Protein AF-0000000077393497 (afdb_homodimer)

Solvent-accessible surface area (backbone atoms only — not comparable to full-atom values): 15757 Å² total; per-residue (Å²): 133,87,79,81,81,79,77,80,76,75,75,69,76,73,70,68,70,46,60,65,42,79,68,64,32,85,36,16,42,76,73,46,45,32,49,48,73,40,50,89,52,85,46,29,41,43,46,52,70,37,68,34,35,43,37,36,33,30,32,27,64,42,67,33,76,41,41,37,46,48,40,28,41,31,45,96,83,43,64,40,74,48,86,60,97,72,36,50,42,41,56,90,11,76,35,67,62,58,45,50,55,77,39,76,46,50,40,38,47,77,45,76,33,55,67,78,56,61,74,41,69,32,34,40,35,43,32,36,20,36,77,86,68,46,25,36,33,26,38,34,31,48,29,30,37,80,134,86,80,81,82,80,77,81,77,75,76,69,78,75,70,68,70,45,61,65,43,78,69,66,32,84,35,16,40,75,73,46,47,30,50,48,73,40,49,88,51,84,48,30,42,42,48,51,71,36,66,33,36,42,36,36,33,30,32,28,62,43,67,33,77,41,40,38,48,49,41,28,41,30,44,95,82,43,63,39,75,47,86,60,97,70,36,51,42,42,56,90,12,76,35,66,64,59,45,50,56,76,38,75,47,51,41,38,47,77,45,76,33,54,69,77,58,61,74,40,70,30,34,40,34,43,32,35,18,35,79,86,68,46,25,36,32,25,38,35,30,49,29,30,37,80

Organism: Artemia franciscana (NCBI:txid6661)

pLDDT: mean 90.83, std 14.4, range [41.09, 98.81]

Nearest PDB structures (foldseek):
  1nep-assembly1_A  TM=9.457E-01  e=1.751E-15  Bos taurus
  6w5v-assembly1_D  TM=9.676E-01  e=1.751E-15  Homo sapiens
  3wea-assembly1_A  TM=9.558E-01  e=4.774E-13  Camponotus japonicus
  8vk1-assembly2_A  TM=8.706E-01  e=1.302E-10  Dermatophagoides pteronyssinus
  1ktj-assembly1_B  TM=8.662E-01  e=4.502E-10  Dermatophagoides pteronyssinus

Sequence (292 aa):
MTTYLFSFLTIGFALGQTLYKDCGSINGKVRSVNVEGCSSGPICILKSGTNVTLNVEFEALTDTNKLTSVVHGIIGGIPLPFLLPNDNGCISSGIKCPVVNEETYHYESDLEILQIYPKIRVIVKWELKDETGKDMFCILIPAAIQMTTYLFSFLTIGFALGQTLYKDCGSINGKVRSVNVEGCSSGPICILKSGTNVTLNVEFEALTDTNKLTSVVHGIIGGIPLPFLLPNDNGCISSGIKCPVVNEETYHYESDLEILQIYPKIRVIVKWELKDETGKDMFCILIPAAIQ

Secondary structure (DSSP, 8-state):
----------------PPP-EE---SSEEEEEEEEETS-SSSSEEE-TTEEEEEEEEEEESS-BS--EEEEEEEETTEEEEE--S--BTTSSSS--SSB-TT-EEEEEEEEEE-TTS---EEEEEEEEE-TTS-EEEEEEEEEEE-/----------------PPP-EE---SSEEEEEEEEETS-SSSSEEE-TTEEEEEEEEEEESS-BS--EEEEEEEETTEEEEE--S--BTTSSSS--SSB-TT-EEEEEEEEEE-TTS---EEEEEEEEE-TTS-EEEEEEEEEEE-

Foldseek 3Di:
DPPPPPPPPPPPPPQQFADKDWPDFPFKAWDTKHKAPFDNDNATEAEAQDKIKIKTKMAGQAWFFWKFKWKWWQAPNDTDTDDDPDRTQQPPFQHHDGDHHGDMGMGMDMDHRHNPDDWGWIWMWMFMAGPVRTGNTIITGTYTYD/DPPPPPDPPPPPPPQQFADKDWPDFPFKAWDTKHKAPFDNDNATEAEAQDKIKIKTKMAGQAWFFWKFKWKWWQAPNDTDTDDDPDGTQCPPFQHHDGDHHGDMGMGMDMDHRHNPDDWGWIWMWMFMAGPVRTGNTIITGTYTYD

Radius of gyration: 25.8 Å; Cα contacts (8 Å, |Δi|>4): 731; chains: 2; bounding box: 71×88×70 Å

Structure (mmCIF, N/CA/C/O backbone):
data_AF-0000000077393497-model_v1
#
loop_
_entity.id
_entity.type
_entity.pdbx_description
1 polymer 'MD-2-related lipid-recognition domain-containing protein'
#
loop_
_atom_site.group_PDB
_atom_site.id
_atom_site.type_symbol
_atom_site.label_atom_id
_atom_site.label_alt_id
_atom_site.label_comp_id
_atom_site.label_asym_id
_atom_site.label_entity_id
_atom_site.label_seq_id
_atom_site.pdbx_PDB_ins_code
_atom_site.Cartn_x
_atom_site.Cartn_y
_atom_site.Cartn_z
_atom_site.occupancy
_atom_site.B_iso_or_equiv
_atom_site.auth_seq_id
_atom_site.auth_comp_id
_atom_site.auth_asym_id
_atom_site.auth_atom_id
_atom_site.pdbx_PDB_model_num
ATOM 1 N N . MET A 1 1 ? -40.562 52.344 15.312 1 47.31 1 MET A N 1
ATOM 2 C CA . MET A 1 1 ? -39.594 51.656 14.461 1 47.31 1 MET A CA 1
ATOM 3 C C . MET A 1 1 ? -38.781 50.625 15.258 1 47.31 1 MET A C 1
ATOM 5 O O . MET A 1 1 ? -37.938 51.031 16.062 1 47.31 1 MET A O 1
ATOM 9 N N . THR A 1 2 ? -39.469 49.5 15.664 1 59.81 2 THR A N 1
ATOM 10 C CA . THR A 1 2 ? -38.875 48.406 16.422 1 59.81 2 THR A CA 1
ATOM 11 C C . THR A 1 2 ? -37.75 47.75 15.625 1 59.81 2 THR A C 1
ATOM 13 O O . THR A 1 2 ? -37.969 47.25 14.516 1 59.81 2 THR A O 1
ATOM 16 N N . THR A 1 3 ? -36.438 48.156 15.742 1 57 3 THR A N 1
ATOM 17 C CA . THR A 1 3 ? -35.25 47.562 15.156 1 57 3 THR A CA 1
ATOM 18 C C . THR A 1 3 ? -35.062 46.125 15.625 1 57 3 THR A C 1
ATOM 20 O O . THR A 1 3 ? -34.938 45.875 16.812 1 57 3 THR A O 1
ATOM 23 N N . TYR A 1 4 ? -35.594 45.094 14.852 1 61.06 4 TYR A N 1
ATOM 24 C CA . TYR A 1 4 ? -35.25 43.688 15.094 1 61.06 4 TYR A CA 1
ATOM 25 C C . TYR A 1 4 ? -33.781 43.438 14.859 1 61.06 4 TYR A C 1
ATOM 27 O O . TYR A 1 4 ? -33.25 43.625 13.75 1 61.06 4 TYR A O 1
ATOM 35 N N . LEU A 1 5 ? -32.906 43.469 15.914 1 55.84 5 LEU A N 1
ATOM 36 C CA . LEU A 1 5 ? -31.531 43 15.859 1 55.84 5 LEU A CA 1
ATOM 37 C C . LEU A 1 5 ? -31.469 41.5 15.602 1 55.84 5 LEU A C 1
ATOM 39 O O . LEU A 1 5 ? -31.938 40.719 16.422 1 55.84 5 LEU A O 1
ATOM 43 N N . PHE A 1 6 ? -31.391 41 14.297 1 55.12 6 PHE A N 1
ATOM 44 C CA . PHE A 1 6 ? -31.125 39.625 13.93 1 55.12 6 PHE A CA 1
ATOM 45 C C . PHE A 1 6 ? -29.75 39.188 14.406 1 55.12 6 PHE A C 1
ATOM 47 O O . PHE A 1 6 ? -28.734 39.688 13.938 1 55.12 6 PHE A O 1
ATOM 54 N N . SER A 1 7 ? -29.625 38.562 15.562 1 53.88 7 SER A N 1
ATOM 55 C CA . SER A 1 7 ? -28.375 37.906 15.984 1 53.88 7 SER A CA 1
ATOM 56 C C . SER A 1 7 ? -28.047 36.719 15.094 1 53.88 7 SER A C 1
ATOM 58 O O . SER A 1 7 ? -28.844 35.781 14.992 1 53.88 7 SER A O 1
ATOM 60 N N . PHE A 1 8 ? -27.234 36.906 14.039 1 51.31 8 PHE A N 1
ATOM 61 C CA . PHE A 1 8 ? -26.672 35.781 13.289 1 51.31 8 PHE A CA 1
ATOM 62 C C . PHE A 1 8 ? -25.906 34.844 14.219 1 51.31 8 PHE A C 1
ATOM 64 O O . PHE A 1 8 ? -24.812 35.156 14.688 1 51.31 8 PHE A O 1
ATOM 71 N N . LEU A 1 9 ? -26.547 33.906 14.969 1 48.56 9 LEU A N 1
ATOM 72 C CA . LEU A 1 9 ? -25.891 32.812 15.695 1 48.56 9 LEU A CA 1
ATOM 73 C C . LEU A 1 9 ? -25.016 31.984 14.758 1 48.56 9 LEU A C 1
ATOM 75 O O . LEU A 1 9 ? -25.547 31.281 13.898 1 48.56 9 LEU A O 1
ATOM 79 N N . THR A 1 10 ? -23.797 32.344 14.484 1 48.53 10 THR A N 1
ATOM 80 C CA . THR A 1 10 ? -22.859 31.453 13.82 1 48.53 10 THR A CA 1
ATOM 81 C C . THR A 1 10 ? -22.688 30.156 14.617 1 48.53 10 THR A C 1
ATOM 83 O O . THR A 1 10 ? -22.234 30.188 15.758 1 48.53 10 THR A O 1
ATOM 86 N N . ILE A 1 11 ? -23.641 29.203 14.562 1 45.28 11 ILE A N 1
ATOM 87 C CA . ILE A 1 11 ? -23.391 27.859 15.062 1 45.28 11 ILE A CA 1
ATOM 88 C C . ILE A 1 11 ? -22.016 27.391 14.617 1 45.28 11 ILE A C 1
ATOM 90 O O . ILE A 1 11 ? -21.781 27.141 13.43 1 45.28 11 ILE A O 1
ATOM 94 N N . GLY A 1 12 ? -21.047 27.781 15.258 1 41.59 12 GLY A N 1
ATOM 95 C CA . GLY A 1 12 ? -19.75 27.141 15.008 1 41.59 12 GLY A CA 1
ATOM 96 C C . GLY A 1 12 ? -19.797 25.641 15.156 1 41.59 12 GLY A C 1
ATOM 97 O O . GLY A 1 12 ? -20.062 25.125 16.234 1 41.59 12 GLY A O 1
ATOM 98 N N . PHE A 1 13 ? -20.25 24.828 14.227 1 43.81 13 PHE A N 1
ATOM 99 C CA . PHE A 1 13 ? -19.969 23.406 14.273 1 43.81 13 PHE A CA 1
ATOM 100 C C . PHE A 1 13 ? -18.578 23.156 14.852 1 43.81 13 PHE A C 1
ATOM 102 O O . PHE A 1 13 ? -17.562 23.562 14.273 1 43.81 13 PHE A O 1
ATOM 109 N N . ALA A 1 14 ? -18.469 23.094 16.156 1 46.59 14 ALA A N 1
ATOM 110 C CA . ALA A 1 14 ? -17.25 22.578 16.797 1 46.59 14 ALA A CA 1
ATOM 111 C C . ALA A 1 14 ? -16.766 21.312 16.125 1 46.59 14 ALA A C 1
ATOM 113 O O . ALA A 1 14 ? -17.328 20.234 16.344 1 46.59 14 ALA A O 1
ATOM 114 N N . LEU A 1 15 ? -16.469 21.266 14.906 1 54.5 15 LEU A N 1
ATOM 115 C CA . LEU A 1 15 ? -15.836 20.062 14.375 1 54.5 15 LEU A CA 1
ATOM 116 C C . LEU A 1 15 ? -14.766 19.531 15.328 1 54.5 15 LEU A C 1
ATOM 118 O O . LEU A 1 15 ? -13.93 20.297 15.812 1 54.5 15 LEU A O 1
ATOM 122 N N . GLY A 1 16 ? -15.18 18.562 16.125 1 60.84 16 GLY A N 1
ATOM 123 C CA . GLY A 1 16 ? -14.297 17.984 17.125 1 60.84 16 GLY A CA 1
ATOM 124 C C . GLY A 1 16 ? -12.875 17.812 16.625 1 60.84 16 GLY A C 1
ATOM 125 O O . GLY A 1 16 ? -12.641 17.594 15.438 1 60.84 16 GLY A O 1
ATOM 126 N N . GLN A 1 17 ? -11.93 18.344 17.312 1 83.12 17 GLN A N 1
ATOM 127 C CA . GLN A 1 17 ? -10.492 18.297 17.094 1 83.12 17 GLN A CA 1
ATOM 128 C C . GLN A 1 17 ? -9.977 16.859 17.156 1 83.12 17 GLN A C 1
ATOM 130 O O . GLN A 1 17 ? -10.367 16.094 18.047 1 83.12 17 GLN A O 1
ATOM 135 N N . THR A 1 18 ? -9.391 16.391 16.109 1 89.81 18 THR A N 1
ATOM 136 C CA . THR A 1 18 ? -8.758 15.078 16.094 1 89.81 18 THR A CA 1
ATOM 137 C C . THR A 1 18 ? -7.457 15.086 16.891 1 89.81 18 THR A C 1
ATOM 139 O O . THR A 1 18 ? -6.672 16.031 16.781 1 89.81 18 THR A O 1
ATOM 142 N N . LEU A 1 19 ? -7.414 14.125 17.781 1 91.75 19 LEU A N 1
ATOM 143 C CA . LEU A 1 19 ? -6.148 14.008 18.5 1 91.75 19 LEU A CA 1
ATOM 144 C C . LEU A 1 19 ? -5.008 13.688 17.531 1 91.75 19 LEU A C 1
ATOM 146 O O . LEU A 1 19 ? -5.148 12.82 16.672 1 91.75 19 LEU A O 1
ATOM 150 N N . TYR A 1 20 ? -3.926 14.438 17.656 1 94.69 20 TYR A N 1
ATOM 151 C CA . TYR A 1 20 ? -2.76 14.266 16.781 1 94.69 20 TYR A CA 1
ATOM 152 C C . TYR A 1 20 ? -1.479 14.641 17.531 1 94.69 20 TYR A C 1
ATOM 154 O O . TYR A 1 20 ? -1.527 15.25 18.594 1 94.69 20 TYR A O 1
ATOM 162 N N . LYS A 1 21 ? -0.417 14.109 17.062 1 96.06 21 LYS A N 1
ATOM 163 C CA . LYS A 1 21 ? 0.898 14.57 17.5 1 96.06 21 LYS A CA 1
ATOM 164 C C . LYS A 1 21 ? 1.637 15.281 16.375 1 96.06 21 LYS A C 1
ATOM 166 O O . LYS A 1 21 ? 1.678 14.797 15.242 1 96.06 21 LYS A O 1
ATOM 171 N N . ASP A 1 22 ? 2.053 16.5 16.609 1 96.12 22 ASP A N 1
ATOM 172 C CA . ASP A 1 22 ? 2.949 17.172 15.664 1 96.12 22 ASP A CA 1
ATOM 173 C C . ASP A 1 22 ? 4.324 16.5 15.648 1 96.12 22 ASP A C 1
ATOM 175 O O . ASP A 1 22 ? 4.996 16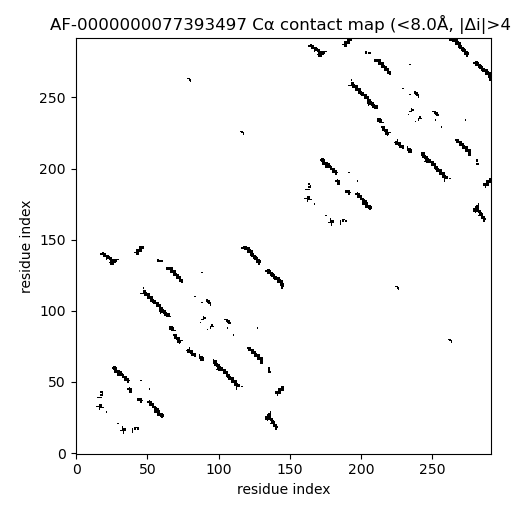.422 16.672 1 96.12 22 ASP A O 1
ATOM 179 N N . CYS A 1 23 ? 4.805 16.031 14.539 1 96.56 23 CYS A N 1
ATOM 180 C CA . CYS A 1 23 ? 6.043 15.258 14.5 1 96.56 23 CYS A CA 1
ATOM 181 C C . CYS A 1 23 ? 7.191 16.109 13.961 1 96.56 23 CYS A C 1
ATOM 183 O O . CYS A 1 23 ? 8.164 15.57 13.43 1 96.56 23 CYS A O 1
ATOM 185 N N . GLY A 1 24 ? 7.066 17.312 14 1 88.56 24 GLY A N 1
ATOM 186 C CA . GLY A 1 24 ? 8.172 18.219 13.75 1 88.56 24 GLY A CA 1
ATOM 187 C C . GLY A 1 24 ? 8.156 18.828 12.359 1 88.56 24 GLY A C 1
ATOM 188 O O . GLY A 1 24 ? 8.367 18.125 11.367 1 88.56 24 GLY A O 1
ATOM 189 N N . SER A 1 25 ? 7.605 19.969 12.242 1 89.56 25 SER A N 1
ATOM 190 C CA . SER A 1 25 ? 7.648 20.766 11.016 1 89.56 25 SER A CA 1
ATOM 191 C C . SER A 1 25 ? 8.492 22.016 11.195 1 89.56 25 SER A C 1
ATOM 193 O O . SER A 1 25 ? 8.242 22.812 12.109 1 89.56 25 SER A O 1
ATOM 195 N N . ILE A 1 26 ? 9.547 22.062 10.391 1 92.31 26 ILE A N 1
ATOM 196 C CA . ILE A 1 26 ? 10.453 23.203 10.57 1 92.31 26 ILE A CA 1
ATOM 197 C C . ILE A 1 26 ? 9.969 24.391 9.734 1 92.31 26 ILE A C 1
ATOM 199 O O . ILE A 1 26 ? 10.094 25.531 10.148 1 92.31 26 ILE A O 1
ATOM 203 N N . ASN A 1 27 ? 9.281 24.094 8.68 1 97.5 27 ASN A N 1
ATOM 204 C CA . ASN A 1 27 ? 8.922 25.172 7.766 1 97.5 27 ASN A CA 1
ATOM 205 C C . ASN A 1 27 ? 7.445 25.531 7.879 1 97.5 27 ASN A C 1
ATOM 207 O O . ASN A 1 27 ? 6.918 26.266 7.031 1 97.5 27 ASN A O 1
ATOM 211 N N . GLY A 1 28 ? 6.797 25.016 8.867 1 97.62 28 GLY A N 1
ATOM 212 C CA . GLY A 1 28 ? 5.414 25.375 9.156 1 97.62 28 GLY A CA 1
ATOM 213 C C . GLY A 1 28 ? 5 25.078 10.578 1 97.62 28 GLY A C 1
ATOM 214 O O . GLY A 1 28 ? 5.758 24.469 11.336 1 97.62 28 GLY A O 1
ATOM 215 N N . LYS A 1 29 ? 3.891 25.625 10.914 1 97.38 29 LYS A N 1
ATOM 216 C CA . LYS A 1 29 ? 3.312 25.422 12.242 1 97.38 29 LYS A CA 1
ATOM 217 C C . LYS A 1 29 ? 1.856 24.984 12.148 1 97.38 29 LYS A C 1
ATOM 219 O O . LYS A 1 29 ? 1.009 25.719 11.641 1 97.38 29 LYS A O 1
ATOM 224 N N . VAL A 1 30 ? 1.592 23.828 12.695 1 97.75 30 VAL A N 1
ATOM 225 C CA . VAL A 1 30 ? 0.234 23.297 12.672 1 97.75 30 VAL A CA 1
ATOM 226 C C . VAL A 1 30 ? -0.644 24.078 13.648 1 97.75 30 VAL A C 1
ATOM 228 O O . VAL A 1 30 ? -0.24 24.344 14.781 1 97.75 30 VAL A O 1
ATOM 231 N N . ARG A 1 31 ? -1.825 24.453 13.188 1 96.38 31 ARG A N 1
ATOM 232 C CA . ARG A 1 31 ? -2.768 25.188 14.023 1 96.38 31 ARG A CA 1
ATOM 233 C C . ARG A 1 31 ? -3.93 24.297 14.453 1 96.38 31 ARG A C 1
ATOM 235 O O . ARG A 1 31 ? -4.375 24.344 15.602 1 96.38 31 ARG A O 1
ATOM 242 N N . SER A 1 32 ? -4.406 23.5 13.57 1 95.75 32 SER A N 1
ATOM 243 C CA . SER A 1 32 ? -5.488 22.578 13.891 1 95.75 32 SER A CA 1
ATOM 244 C C . SER A 1 32 ? -5.512 21.391 12.922 1 95.75 32 SER A C 1
ATOM 246 O O . SER A 1 32 ? -5.078 21.516 11.773 1 95.75 32 SER A O 1
ATOM 248 N N . VAL A 1 33 ? -5.988 20.25 13.414 1 96 33 VAL A N 1
ATOM 249 C CA . VAL A 1 33 ? -6.18 19.047 12.625 1 96 33 VAL A CA 1
ATOM 250 C C . VAL A 1 33 ? -7.578 18.484 12.883 1 96 33 VAL A C 1
ATOM 252 O O . VAL A 1 33 ? -8.016 18.375 14.031 1 96 33 VAL A O 1
ATOM 255 N N . ASN A 1 34 ? -8.266 18.25 11.781 1 94.56 34 ASN A N 1
ATOM 256 C CA . ASN A 1 34 ? -9.562 17.594 11.852 1 94.56 34 ASN A CA 1
ATOM 257 C C . ASN A 1 34 ? -9.711 16.516 10.773 1 94.56 34 ASN A C 1
ATOM 259 O O . ASN A 1 34 ? -9.414 16.766 9.602 1 94.56 34 ASN A O 1
ATOM 263 N N . VAL A 1 35 ? -10.07 15.367 11.195 1 95.56 35 VAL A N 1
ATOM 264 C CA . VAL A 1 35 ? -10.414 14.312 10.242 1 95.56 35 VAL A CA 1
ATOM 265 C C . VAL A 1 35 ? -11.922 14.086 10.25 1 95.56 35 VAL A C 1
ATOM 267 O O . VAL A 1 35 ? -12.469 13.516 11.195 1 95.56 35 VAL A O 1
ATOM 270 N N . GLU A 1 36 ? -12.516 14.523 9.195 1 93.56 36 GLU A N 1
ATOM 271 C CA . GLU A 1 36 ? -13.945 14.289 9.047 1 93.56 36 GLU A CA 1
ATOM 272 C C . GLU A 1 36 ? -14.242 12.828 8.727 1 93.56 36 GLU A C 1
ATOM 274 O O . GLU A 1 36 ? -13.625 12.242 7.832 1 93.56 36 GLU A O 1
ATOM 279 N N . GLY A 1 37 ? -15.195 12.242 9.484 1 90.06 37 GLY A N 1
ATOM 280 C CA . GLY A 1 37 ? -15.562 10.852 9.266 1 90.06 37 GLY A CA 1
ATOM 281 C C . GLY A 1 37 ? -14.969 9.906 10.289 1 90.06 37 GLY A C 1
ATOM 282 O O . GLY A 1 37 ? -15.195 8.695 10.227 1 90.06 37 GLY A O 1
ATOM 283 N N . CYS A 1 38 ? -14.109 10.492 11.102 1 84.38 38 CYS A N 1
ATOM 284 C CA . CYS A 1 38 ? -13.547 9.641 12.133 1 84.38 38 CYS A CA 1
ATOM 285 C C . CYS A 1 38 ? -14.281 9.828 13.461 1 84.38 38 CYS A C 1
ATOM 287 O O . CYS A 1 38 ? -15.023 10.797 13.625 1 84.38 38 CYS A O 1
ATOM 289 N N . SER A 1 39 ? -14.188 8.922 14.32 1 76.19 39 SER A N 1
ATOM 290 C CA . SER A 1 39 ? -14.828 8.992 15.625 1 76.19 39 SER A CA 1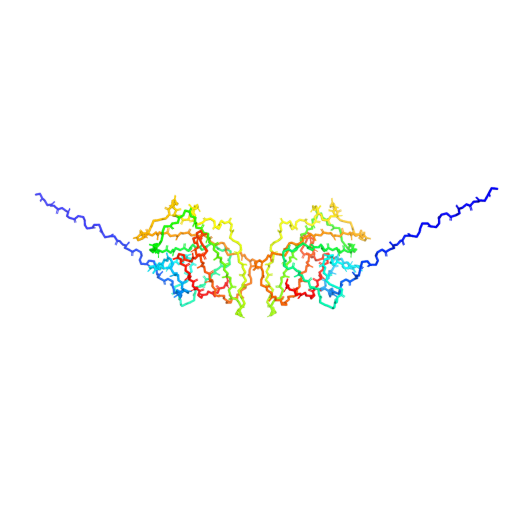
ATOM 291 C C . SER A 1 39 ? -14.188 10.062 16.5 1 76.19 39 SER A C 1
ATOM 293 O O . SER A 1 39 ? -13.055 10.492 16.25 1 76.19 39 SER A O 1
ATOM 295 N N . SER A 1 40 ? -14.891 10.531 17.453 1 70 40 SER A N 1
ATOM 296 C CA . SER A 1 40 ? -14.43 11.602 18.328 1 70 40 SER A CA 1
ATOM 297 C C . SER A 1 40 ? -13.602 11.047 19.484 1 70 40 SER A C 1
ATOM 299 O O . SER A 1 40 ? -13.023 11.805 20.266 1 70 40 SER A O 1
ATOM 301 N N . GLY A 1 41 ? -13.289 9.883 19.516 1 78.5 41 GLY A N 1
ATOM 302 C CA . GLY A 1 41 ? -12.5 9.336 20.609 1 78.5 41 GLY A CA 1
ATOM 303 C C . GLY A 1 41 ? -11.008 9.484 20.391 1 78.5 41 GLY A C 1
ATOM 304 O O . GLY A 1 41 ? -10.57 10.234 19.516 1 78.5 41 GLY A O 1
ATOM 305 N N . PRO A 1 42 ? -10.234 9.047 21.375 1 85.94 42 PRO A N 1
ATOM 306 C CA . PRO A 1 42 ? -8.773 9.156 21.328 1 85.94 42 PRO A CA 1
ATOM 307 C C . PRO A 1 42 ? -8.164 8.5 20.094 1 85.94 42 PRO A C 1
ATOM 309 O O . PRO A 1 42 ? -7.035 8.828 19.703 1 85.94 42 PRO A O 1
ATOM 312 N N . ILE A 1 43 ? -8.836 7.578 19.562 1 91.62 43 ILE A N 1
ATOM 313 C CA . ILE A 1 43 ? -8.398 6.898 18.344 1 91.62 43 ILE A CA 1
ATOM 314 C C . ILE A 1 43 ? -9.391 7.164 17.219 1 91.62 43 ILE A C 1
ATOM 316 O O . ILE A 1 43 ? -10.609 7.09 17.422 1 91.62 43 ILE A O 1
ATOM 320 N N . CYS A 1 44 ? -8.883 7.551 16.188 1 93.88 44 CYS A N 1
ATOM 321 C CA . CYS A 1 44 ? -9.711 7.762 15.008 1 93.88 44 CYS A CA 1
ATOM 322 C C . CYS A 1 44 ? -10.102 6.434 14.367 1 93.88 44 CYS A C 1
ATOM 324 O O . CYS A 1 44 ? -9.234 5.68 13.914 1 93.88 44 CYS A O 1
ATOM 326 N N . ILE A 1 45 ? -11.391 6.16 14.359 1 95.81 45 ILE A N 1
ATOM 327 C CA . ILE A 1 45 ? -11.852 4.938 13.711 1 95.81 45 ILE A CA 1
ATOM 328 C C . ILE A 1 45 ? -12.125 5.199 12.234 1 95.81 45 ILE A C 1
ATOM 330 O O . ILE A 1 45 ? -13.008 5.988 11.891 1 95.81 45 ILE A O 1
ATOM 334 N N . LEU A 1 46 ? -11.336 4.559 11.43 1 95.69 46 LEU A N 1
ATOM 335 C CA . LEU A 1 46 ? -11.516 4.617 9.984 1 95.69 46 LEU A CA 1
ATOM 336 C C . LEU A 1 46 ? -12.367 3.451 9.492 1 95.69 46 LEU A C 1
ATOM 338 O O . LEU A 1 46 ? -11.898 2.311 9.445 1 95.69 46 LEU A O 1
ATOM 342 N N . LYS A 1 47 ? -13.586 3.713 9.062 1 95.88 47 LYS A N 1
ATOM 343 C CA . LYS A 1 47 ? -14.508 2.654 8.656 1 95.88 47 LYS A CA 1
ATOM 344 C C . LYS A 1 47 ? -14.25 2.213 7.223 1 95.88 47 LYS A C 1
ATOM 346 O O . LYS A 1 47 ? -14.211 3.043 6.309 1 95.88 47 LYS A O 1
ATOM 351 N N . SER A 1 48 ? -14.102 0.912 7.074 1 95.88 48 SER A N 1
ATOM 352 C CA . SER A 1 48 ? -13.875 0.355 5.742 1 95.88 48 SER A CA 1
ATOM 353 C C . SER A 1 48 ? -15.031 0.681 4.805 1 95.88 48 SER A C 1
ATOM 355 O O . SER A 1 48 ? -16.203 0.624 5.207 1 95.88 48 SER A O 1
ATOM 357 N N . GLY A 1 49 ? -14.703 1.02 3.555 1 96.25 49 GLY A N 1
ATOM 358 C CA . GLY A 1 49 ? -15.727 1.299 2.561 1 96.25 49 GLY A CA 1
ATOM 359 C C . GLY A 1 49 ? -16.203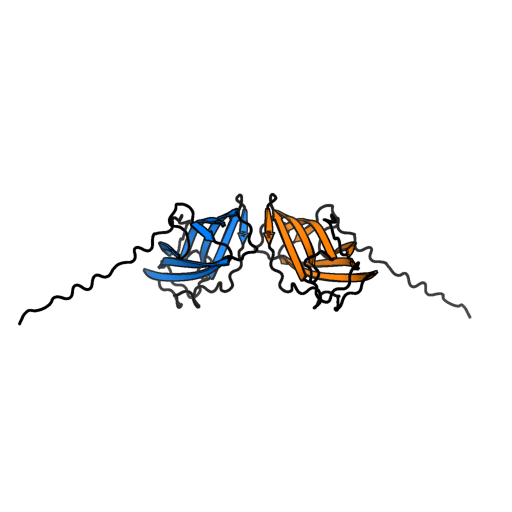 2.74 2.582 1 96.25 49 GLY A C 1
ATOM 360 O O . GLY A 1 49 ? -17.188 3.086 1.916 1 96.25 49 GLY A O 1
ATOM 361 N N . THR A 1 50 ? -15.516 3.541 3.402 1 95.88 50 THR A N 1
ATOM 362 C CA . THR A 1 50 ? -15.914 4.941 3.492 1 95.88 50 THR A CA 1
ATOM 363 C C . THR A 1 50 ? -14.758 5.855 3.094 1 95.88 50 THR A C 1
ATOM 365 O O . THR A 1 50 ? -13.633 5.395 2.9 1 95.88 50 THR A O 1
ATOM 368 N N . ASN A 1 51 ? -15.133 7.121 2.885 1 95.25 51 ASN A N 1
ATOM 369 C CA . ASN A 1 51 ? -14.156 8.18 2.684 1 95.25 51 ASN A CA 1
ATOM 370 C C . ASN A 1 51 ? -13.984 9.031 3.936 1 95.25 51 ASN A C 1
ATOM 372 O O . ASN A 1 51 ? -14.969 9.344 4.617 1 95.25 51 ASN A O 1
ATOM 376 N N . VAL A 1 52 ? -12.82 9.383 4.168 1 95.69 52 VAL A N 1
ATOM 377 C CA . VAL A 1 52 ? -12.562 10.359 5.219 1 95.69 52 VAL A CA 1
ATOM 378 C C . VAL A 1 52 ? -11.836 11.562 4.633 1 95.69 52 VAL A C 1
ATOM 380 O O . VAL A 1 52 ? -11.188 11.461 3.586 1 95.69 52 VAL A O 1
ATOM 383 N N . THR A 1 53 ? -11.984 12.688 5.262 1 96.19 53 THR A N 1
ATOM 384 C CA . THR A 1 53 ? -11.344 13.914 4.789 1 96.19 53 THR A CA 1
ATOM 385 C C . THR A 1 53 ? -10.445 14.508 5.863 1 96.19 53 THR A C 1
ATOM 387 O O . THR A 1 53 ? -10.891 14.781 6.98 1 96.19 53 THR A O 1
ATOM 390 N N . LEU A 1 54 ? -9.211 14.664 5.57 1 96.81 54 LEU A N 1
ATOM 391 C CA . LEU A 1 54 ? -8.266 15.352 6.438 1 96.81 54 LEU A CA 1
ATOM 392 C C . LEU A 1 54 ? -8.312 16.859 6.211 1 96.81 54 LEU A C 1
ATOM 394 O O . LEU A 1 54 ? -8.289 17.328 5.066 1 96.81 54 LEU A O 1
ATOM 398 N N . ASN A 1 55 ? -8.422 17.594 7.215 1 97.19 55 ASN A N 1
ATOM 399 C CA . ASN A 1 55 ? -8.305 19.047 7.227 1 97.19 55 ASN A CA 1
ATOM 400 C C . ASN A 1 55 ? -7.195 19.516 8.164 1 97.19 55 ASN A C 1
ATOM 402 O O . ASN A 1 55 ? -7.184 19.156 9.344 1 97.19 55 ASN A O 1
ATOM 406 N N . VAL A 1 56 ? -6.289 20.281 7.656 1 97.81 56 VAL A N 1
ATOM 407 C CA . VAL A 1 56 ? -5.199 20.812 8.469 1 97.81 56 VAL A CA 1
ATOM 408 C C . VAL A 1 56 ? -5.078 22.328 8.242 1 97.81 56 VAL A C 1
ATOM 410 O O . VAL A 1 56 ? -4.973 22.781 7.102 1 97.81 56 VAL A O 1
ATOM 413 N N . GLU A 1 57 ? -5.145 23.031 9.234 1 97.94 57 GLU A N 1
ATOM 414 C CA . GLU A 1 57 ? -4.754 24.438 9.195 1 97.94 57 GLU A CA 1
ATOM 415 C C . GLU A 1 57 ? -3.312 24.625 9.656 1 97.94 57 GLU A C 1
ATOM 417 O O . GLU A 1 57 ? -2.926 24.109 10.711 1 97.94 57 GLU A O 1
ATOM 422 N N . PHE A 1 58 ? -2.523 25.344 8.898 1 98.44 58 PHE A N 1
ATOM 423 C CA . PHE A 1 58 ? -1.136 25.562 9.289 1 98.44 58 PHE A CA 1
ATOM 424 C C . PHE A 1 58 ? -0.652 26.938 8.82 1 98.44 58 PHE A C 1
ATOM 426 O O . PHE A 1 58 ? -1.221 27.516 7.891 1 98.44 58 PHE A O 1
ATOM 433 N N . GLU A 1 59 ? 0.33 27.391 9.477 1 98.38 59 GLU A N 1
ATOM 434 C CA . GLU A 1 59 ? 1.031 28.609 9.078 1 98.38 59 GLU A CA 1
ATOM 435 C C . GLU A 1 59 ? 2.336 28.281 8.352 1 98.38 59 GLU A C 1
ATOM 437 O O . GLU A 1 59 ? 3.156 27.516 8.859 1 98.38 59 GLU A O 1
ATOM 442 N N . ALA A 1 60 ? 2.463 28.875 7.203 1 98.44 60 ALA A N 1
ATOM 443 C CA . ALA A 1 60 ? 3.719 28.672 6.48 1 98.44 60 ALA A CA 1
ATOM 444 C C . ALA A 1 60 ? 4.82 29.562 7.055 1 98.44 60 ALA A C 1
ATOM 446 O O . ALA A 1 60 ? 4.598 30.75 7.312 1 98.44 60 ALA A O 1
ATOM 447 N N . LEU A 1 61 ? 6.031 29.016 7.23 1 98.12 61 LEU A N 1
ATOM 448 C CA . LEU A 1 61 ? 7.141 29.797 7.762 1 98.12 61 LEU A CA 1
ATOM 449 C C . LEU A 1 61 ? 8.219 30 6.703 1 98.12 61 LEU A C 1
ATOM 451 O O . LEU A 1 61 ? 9.344 30.375 7.023 1 98.12 61 LEU A O 1
ATOM 455 N N . THR A 1 62 ? 7.926 29.547 5.504 1 97.88 62 THR A N 1
ATOM 456 C CA . THR A 1 62 ? 8.758 29.797 4.328 1 97.88 62 THR A CA 1
ATOM 457 C C . THR A 1 62 ? 7.895 29.906 3.072 1 97.88 62 THR A C 1
ATOM 459 O O . THR A 1 62 ? 6.746 29.469 3.061 1 97.88 62 THR A O 1
ATOM 462 N N . ASP A 1 63 ? 8.461 30.578 2.078 1 98.31 63 ASP A N 1
ATOM 463 C CA . ASP A 1 63 ? 7.852 30.562 0.753 1 98.31 63 ASP A CA 1
ATOM 464 C C . ASP A 1 63 ? 8.125 29.25 0.03 1 98.31 63 ASP A C 1
ATOM 466 O O . ASP A 1 63 ? 9.195 28.656 0.191 1 98.31 63 ASP A O 1
ATOM 470 N N . THR A 1 64 ? 7.199 28.812 -0.713 1 98.25 64 THR A N 1
ATOM 471 C CA . THR A 1 64 ? 7.457 27.656 -1.559 1 98.25 64 THR A CA 1
ATOM 472 C C . THR A 1 64 ? 6.52 27.641 -2.764 1 98.25 64 THR A C 1
ATOM 474 O O . THR A 1 64 ? 5.375 28.094 -2.67 1 98.25 64 THR A O 1
ATOM 477 N N . ASN A 1 65 ? 6.996 27.125 -3.871 1 98.31 65 ASN A N 1
ATOM 478 C CA . ASN A 1 65 ? 6.207 26.984 -5.094 1 98.31 65 ASN A CA 1
ATOM 479 C C . ASN A 1 65 ? 5.645 25.578 -5.254 1 98.31 65 ASN A C 1
ATOM 481 O O . ASN A 1 65 ? 4.859 25.328 -6.168 1 98.31 65 ASN A O 1
ATOM 485 N N . LYS A 1 66 ? 6.043 24.75 -4.375 1 98.5 66 LYS A N 1
ATOM 486 C CA . LYS A 1 66 ? 5.664 23.344 -4.527 1 98.5 66 LYS A CA 1
ATOM 487 C C . LYS A 1 66 ? 5.344 22.719 -3.176 1 98.5 66 LYS A C 1
ATOM 489 O O . LYS A 1 66 ? 6.043 22.969 -2.189 1 98.5 66 LYS A O 1
ATOM 494 N N . LEU A 1 67 ? 4.336 22 -3.131 1 98.81 67 LEU A N 1
ATOM 495 C CA . LEU A 1 67 ? 3.967 21.188 -1.977 1 98.81 67 LEU A CA 1
ATOM 496 C C . LEU A 1 67 ? 3.754 19.734 -2.381 1 98.81 67 LEU A C 1
ATOM 498 O O . LEU A 1 67 ? 3.174 19.453 -3.432 1 98.81 67 LEU A O 1
ATOM 502 N N . THR A 1 68 ? 4.234 18.812 -1.613 1 98.69 68 THR A N 1
ATOM 503 C CA . THR A 1 68 ? 4.059 17.391 -1.86 1 98.69 68 THR A CA 1
ATOM 504 C C . THR A 1 68 ? 3.557 16.672 -0.606 1 98.69 68 THR A C 1
ATOM 506 O O . THR A 1 68 ? 4.16 16.797 0.463 1 98.69 68 THR A O 1
ATOM 509 N N . SER A 1 69 ? 2.475 15.961 -0.744 1 98.38 69 SER A N 1
ATOM 510 C CA . SER A 1 69 ? 1.93 15.172 0.355 1 98.38 69 SER A CA 1
ATOM 511 C C . SER A 1 69 ? 2.557 13.781 0.401 1 98.38 69 SER A C 1
ATOM 513 O O . SER A 1 69 ? 2.654 13.102 -0.625 1 98.38 69 SER A O 1
ATOM 515 N N . VAL A 1 70 ? 3.021 13.375 1.517 1 97.75 70 VAL A N 1
ATOM 516 C CA . VAL A 1 70 ? 3.602 12.062 1.76 1 97.75 70 VAL A CA 1
ATOM 517 C C . VAL A 1 70 ? 2.904 11.398 2.947 1 97.75 70 VAL A C 1
ATOM 519 O O . VAL A 1 70 ? 2.859 11.961 4.043 1 97.75 70 VAL A O 1
ATOM 522 N N . VAL A 1 71 ? 2.316 10.148 2.736 1 97.94 71 VAL A N 1
ATOM 523 C CA . VAL A 1 71 ? 1.543 9.492 3.783 1 97.94 71 VAL A CA 1
ATOM 524 C C . VAL A 1 71 ? 2.146 8.117 4.082 1 97.94 71 VAL A C 1
ATOM 526 O O . VAL A 1 71 ? 2.518 7.383 3.164 1 97.94 71 VAL A O 1
ATOM 529 N N . HIS A 1 72 ? 2.338 7.801 5.312 1 97.88 72 HIS A N 1
ATOM 530 C CA . HIS A 1 72 ? 2.756 6.484 5.781 1 97.88 72 HIS A CA 1
ATOM 531 C C . HIS A 1 72 ? 1.786 5.934 6.82 1 97.88 72 HIS A C 1
ATOM 533 O O . HIS A 1 72 ? 1.259 6.688 7.645 1 97.88 72 HIS A O 1
ATOM 539 N N . GLY A 1 73 ? 1.5 4.664 6.762 1 97.06 73 GLY A N 1
ATOM 540 C CA . GLY A 1 73 ? 0.954 3.934 7.891 1 97.06 73 GLY A CA 1
ATOM 541 C C . GLY A 1 73 ? 2.018 3.246 8.727 1 97.06 73 GLY A C 1
ATOM 542 O O . GLY A 1 73 ? 2.822 2.471 8.203 1 97.06 73 GLY A O 1
ATOM 543 N N . ILE A 1 74 ? 2.053 3.568 9.914 1 97.19 74 ILE A N 1
ATOM 544 C CA . ILE A 1 74 ? 3 2.914 10.812 1 97.19 74 ILE A CA 1
ATOM 545 C C . ILE A 1 74 ? 2.318 1.749 11.523 1 97.19 74 ILE A C 1
ATOM 547 O O . ILE A 1 74 ? 1.428 1.954 12.352 1 97.19 74 ILE A O 1
ATOM 551 N N . ILE A 1 75 ? 2.688 0.55 11.219 1 94.38 75 ILE A N 1
ATOM 552 C CA . ILE A 1 75 ? 2.145 -0.691 11.75 1 94.38 75 ILE A CA 1
ATOM 553 C C . ILE A 1 75 ? 3.246 -1.475 12.461 1 94.38 75 ILE A C 1
ATOM 555 O O . ILE A 1 75 ? 4.254 -1.834 11.844 1 94.38 75 ILE A O 1
ATOM 559 N N . GLY A 1 76 ? 3.045 -1.734 13.727 1 90.75 76 GLY A N 1
ATOM 560 C CA . GLY A 1 76 ? 4.09 -2.42 14.469 1 90.75 76 GLY A CA 1
ATOM 561 C C . GLY A 1 76 ? 5.426 -1.704 14.414 1 90.75 76 GLY A C 1
ATOM 562 O O . GLY A 1 76 ? 6.473 -2.342 14.289 1 90.75 76 GLY A O 1
ATOM 563 N N . GLY A 1 77 ? 5.438 -0.49 14.266 1 92.94 77 GLY A N 1
ATOM 564 C CA . GLY A 1 77 ? 6.656 0.307 14.242 1 92.94 77 GLY A CA 1
ATOM 565 C C . GLY A 1 77 ? 7.234 0.469 12.844 1 92.94 77 GLY A C 1
ATOM 566 O O . GLY A 1 77 ? 8.203 1.206 12.656 1 92.94 77 GLY A O 1
ATOM 567 N N . ILE A 1 78 ? 6.719 -0.204 11.922 1 93.44 78 ILE A N 1
ATOM 568 C CA . ILE A 1 78 ? 7.23 -0.157 10.562 1 93.44 78 ILE A CA 1
ATOM 569 C C . ILE A 1 78 ? 6.41 0.831 9.734 1 93.44 78 ILE A C 1
ATOM 571 O O . ILE A 1 78 ? 5.191 0.682 9.602 1 93.44 78 ILE A O 1
ATOM 575 N N . PRO A 1 79 ? 7.035 1.841 9.172 1 96.62 79 PRO A N 1
ATOM 576 C CA . PRO A 1 79 ? 6.309 2.766 8.297 1 96.62 79 PRO A CA 1
ATOM 577 C C . PRO A 1 79 ? 6.117 2.219 6.883 1 96.62 79 PRO A C 1
ATOM 579 O O . PRO A 1 79 ? 7.098 1.923 6.195 1 96.62 79 PRO A O 1
ATOM 582 N N . LEU A 1 80 ? 4.965 2.037 6.473 1 95.06 80 LEU A N 1
ATOM 583 C CA . LEU A 1 80 ? 4.617 1.589 5.129 1 95.06 80 LEU A CA 1
ATOM 584 C C . LEU A 1 80 ? 4.07 2.742 4.297 1 95.06 80 LEU A C 1
ATOM 586 O O . LEU A 1 80 ? 3.162 3.453 4.734 1 95.06 80 LEU A O 1
ATOM 590 N N . PRO A 1 81 ? 4.637 2.975 3.133 1 94.75 81 PRO A N 1
ATOM 591 C CA . PRO A 1 81 ? 4.133 4.086 2.32 1 94.75 81 PRO A CA 1
ATOM 592 C C . PRO A 1 81 ? 2.725 3.834 1.786 1 94.75 81 PRO A C 1
ATOM 594 O O . PRO A 1 81 ? 2.377 2.697 1.459 1 94.75 81 PRO A O 1
ATOM 597 N N . PHE A 1 82 ? 1.979 4.836 1.754 1 93.38 82 PHE A N 1
ATOM 598 C CA . PHE A 1 82 ? 0.663 4.855 1.125 1 93.38 82 PHE A CA 1
ATOM 599 C C . PHE A 1 82 ? 0.65 5.801 -0.072 1 93.38 82 PHE A C 1
ATOM 601 O O . PHE A 1 82 ? 0.889 7 0.075 1 93.38 82 PHE A O 1
ATOM 608 N N . LEU A 1 83 ? 0.349 5.266 -1.148 1 89.94 83 LEU A N 1
ATOM 609 C CA . LEU A 1 83 ? 0.354 6.086 -2.355 1 89.94 83 LEU A CA 1
ATOM 610 C C . LEU A 1 83 ? -0.969 6.828 -2.512 1 89.94 83 LEU A C 1
ATOM 612 O O . LEU A 1 83 ? -2.027 6.203 -2.623 1 89.94 83 LEU A O 1
ATOM 616 N N . LEU A 1 84 ? -0.851 8.086 -2.506 1 93.81 84 LEU A N 1
ATOM 617 C CA . LEU A 1 84 ? -2.029 8.93 -2.691 1 93.81 84 LEU A CA 1
ATOM 618 C C . LEU A 1 84 ? -2.369 9.07 -4.172 1 93.81 84 LEU A C 1
ATOM 620 O O . LEU A 1 84 ? -1.474 9.188 -5.012 1 93.81 84 LEU A O 1
ATOM 624 N N . PRO A 1 85 ? -3.686 9.164 -4.434 1 90.25 85 PRO A N 1
ATOM 625 C CA . PRO A 1 85 ? -4.047 9.445 -5.828 1 90.25 85 PRO A CA 1
ATOM 626 C C . PRO A 1 85 ? -3.529 10.797 -6.312 1 90.25 85 PRO A C 1
ATOM 628 O O . PRO A 1 85 ? -3.152 10.938 -7.477 1 90.25 85 PRO A O 1
ATOM 631 N N . ASN A 1 86 ? -3.537 11.711 -5.445 1 94 86 ASN A N 1
ATOM 632 C CA . ASN A 1 86 ? -2.99 13.047 -5.676 1 94 86 ASN A CA 1
ATOM 633 C C . ASN A 1 86 ? -2.039 13.461 -4.559 1 94 86 ASN A C 1
ATOM 635 O O . ASN A 1 86 ? -2.477 13.781 -3.449 1 94 86 ASN A O 1
ATOM 639 N N . ASP A 1 87 ? -0.767 13.523 -4.879 1 96.94 87 ASP A N 1
ATOM 640 C CA . ASP A 1 87 ? 0.179 13.914 -3.836 1 96.94 87 ASP A CA 1
ATO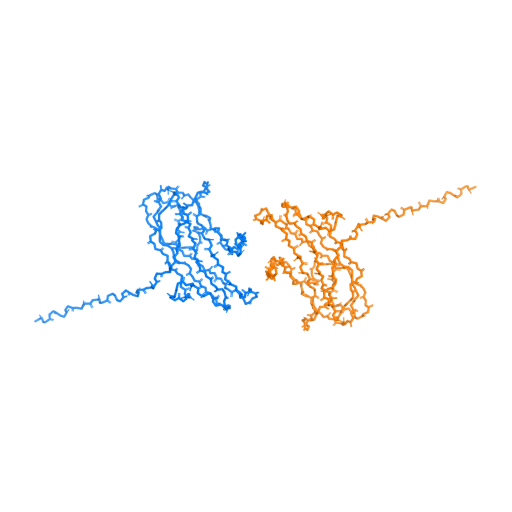M 641 C C . ASP A 1 87 ? 0.62 15.367 -4.008 1 96.94 87 ASP A C 1
ATOM 643 O O . ASP A 1 87 ? 1.471 15.852 -3.26 1 96.94 87 ASP A O 1
ATOM 647 N N . ASN A 1 88 ? 0.082 16.016 -5.133 1 98.44 88 ASN A N 1
ATOM 648 C CA . ASN A 1 88 ? 0.359 17.438 -5.336 1 98.44 88 ASN A CA 1
ATOM 649 C C . ASN A 1 88 ? -0.409 18.312 -4.34 1 98.44 88 ASN A C 1
ATOM 651 O O . ASN A 1 88 ? -1.627 18.453 -4.453 1 98.44 88 ASN A O 1
ATOM 655 N N . GLY A 1 89 ? 0.272 18.875 -3.439 1 98.62 89 GLY A N 1
ATOM 656 C CA . GLY A 1 89 ? -0.333 19.625 -2.35 1 98.62 89 GLY A CA 1
ATOM 657 C C . GLY A 1 89 ? -0.899 20.953 -2.785 1 98.62 89 GLY A C 1
ATOM 658 O O . GLY A 1 89 ? -1.538 21.656 -1.995 1 98.62 89 GLY A O 1
ATOM 659 N N . CYS A 1 90 ? -0.743 21.344 -4.031 1 98.69 90 CYS A N 1
ATOM 660 C CA . CYS A 1 90 ? -1.182 22.641 -4.527 1 98.69 90 CYS A CA 1
ATOM 661 C C . CYS A 1 90 ? -2.416 22.5 -5.41 1 98.69 90 CYS A C 1
ATOM 663 O O . CYS A 1 90 ? -2.967 23.5 -5.875 1 98.69 90 CYS A O 1
ATOM 665 N N . ILE A 1 91 ? -2.758 21.266 -5.707 1 97.75 91 ILE A N 1
ATOM 666 C CA . ILE A 1 91 ? -3.881 21.016 -6.602 1 97.75 91 ILE A CA 1
ATOM 667 C C . ILE A 1 91 ? -4.973 20.234 -5.863 1 97.75 91 ILE A C 1
ATOM 669 O O . ILE A 1 91 ? -4.707 19.188 -5.277 1 97.75 91 ILE A O 1
ATOM 673 N N . SER A 1 92 ? -6.172 20.703 -5.855 1 97.12 92 SER A N 1
ATOM 674 C CA . SER A 1 92 ? -7.34 20.062 -5.262 1 97.12 92 SER A CA 1
ATOM 675 C C . SER A 1 92 ? -7.113 19.766 -3.781 1 97.12 92 SER A C 1
ATOM 677 O O . SER A 1 92 ? -7.496 18.703 -3.289 1 97.12 92 SER A O 1
ATOM 679 N N . SER A 1 93 ? -6.473 20.641 -3.125 1 97.94 93 SER A N 1
ATOM 680 C CA . SER A 1 93 ? -6.102 20.453 -1.724 1 97.94 93 SER A CA 1
ATOM 681 C C . SER A 1 93 ? -6.586 21.625 -0.873 1 97.94 93 SER A C 1
ATOM 683 O O . SER A 1 93 ? -6.367 21.656 0.341 1 97.94 93 SER A O 1
ATOM 685 N N . GLY A 1 94 ? -7.18 22.641 -1.477 1 97.56 94 GLY A N 1
ATOM 686 C CA . GLY A 1 94 ? -7.539 23.891 -0.814 1 97.56 94 GLY A CA 1
ATOM 687 C C . GLY A 1 94 ? -6.43 24.922 -0.846 1 97.56 94 GLY A C 1
ATOM 688 O O . GLY A 1 94 ? -6.613 26.047 -0.38 1 97.56 94 GLY A O 1
ATOM 689 N N . ILE A 1 95 ? -5.277 24.531 -1.378 1 98.56 95 ILE A N 1
ATOM 690 C CA . ILE A 1 95 ? -4.141 25.438 -1.433 1 98.56 95 ILE A CA 1
ATOM 691 C C . ILE A 1 95 ? -3.742 25.672 -2.887 1 98.56 95 ILE A C 1
ATOM 693 O O . ILE A 1 95 ? -3.678 24.734 -3.684 1 98.56 95 ILE A O 1
ATOM 697 N N . LYS A 1 96 ? -3.525 26.938 -3.252 1 98 96 LYS A N 1
ATOM 698 C CA . LYS A 1 96 ? -2.928 27.328 -4.527 1 98 96 LYS A CA 1
ATOM 699 C C . LYS A 1 96 ? -1.526 27.906 -4.324 1 98 96 LYS A C 1
ATOM 701 O O . LYS A 1 96 ? -1.331 28.812 -3.514 1 98 96 LYS A O 1
ATOM 706 N N . CYS A 1 97 ? -0.657 27.391 -5.023 1 98.19 97 CYS A N 1
ATOM 707 C CA . CYS A 1 97 ? 0.714 27.875 -4.906 1 98.19 97 CYS A CA 1
ATOM 708 C C . CYS A 1 97 ? 0.939 29.109 -5.785 1 98.19 97 CYS A C 1
ATOM 710 O O . CYS A 1 97 ? 0.27 29.266 -6.805 1 98.19 97 CYS A O 1
ATOM 712 N N . PRO A 1 98 ? 1.864 29.812 -5.426 1 98.5 98 PRO A N 1
ATOM 713 C CA . PRO A 1 98 ? 2.857 29.594 -4.371 1 98.5 98 PRO A CA 1
ATOM 714 C C . PRO A 1 98 ? 2.293 29.828 -2.971 1 98.5 98 PRO A C 1
ATOM 716 O O . PRO A 1 98 ? 1.299 30.547 -2.816 1 98.5 98 PRO A O 1
ATOM 719 N N . VAL A 1 99 ? 2.85 29.188 -1.982 1 98.5 99 VAL A N 1
ATOM 720 C CA . VAL A 1 99 ? 2.65 29.453 -0.562 1 98.5 99 VAL A CA 1
ATOM 721 C C . VAL A 1 99 ? 3.596 30.562 -0.106 1 98.5 99 VAL A C 1
ATOM 723 O O . VAL A 1 99 ? 4.758 30.594 -0.512 1 98.5 99 VAL A O 1
ATOM 726 N N . VAL A 1 100 ? 3.08 31.391 0.798 1 98.38 100 VAL A N 1
ATOM 727 C CA . VAL A 1 100 ? 3.84 32.562 1.203 1 98.38 100 VAL A CA 1
ATOM 728 C C . VAL A 1 100 ? 4.145 32.5 2.699 1 98.38 100 VAL A C 1
ATOM 730 O O . VAL A 1 100 ? 3.281 32.125 3.496 1 98.38 100 VAL A O 1
ATOM 733 N N . ASN A 1 101 ? 5.34 32.906 3.059 1 98.06 101 ASN A N 1
ATOM 734 C CA . ASN A 1 101 ? 5.812 32.969 4.438 1 98.06 101 ASN A CA 1
ATOM 735 C C . ASN A 1 101 ? 4.859 33.75 5.336 1 98.06 101 ASN A C 1
ATOM 737 O O . ASN A 1 101 ? 4.34 34.781 4.938 1 98.06 101 ASN A O 1
ATOM 741 N N . GLU A 1 102 ? 4.543 33.188 6.555 1 97.69 102 GLU A N 1
ATOM 742 C CA . GLU A 1 102 ? 3.779 33.812 7.641 1 97.69 102 GLU A CA 1
ATOM 743 C C . GLU A 1 102 ? 2.289 33.844 7.316 1 97.69 102 GLU A C 1
ATOM 745 O O . GLU A 1 102 ? 1.502 34.438 8.055 1 97.69 102 GLU A O 1
ATOM 750 N N . GLU A 1 103 ? 1.871 33.281 6.199 1 98.25 103 GLU A N 1
ATOM 751 C CA . GLU A 1 103 ? 0.45 33.125 5.898 1 98.25 103 GLU A CA 1
ATOM 752 C C . GLU A 1 103 ? -0.092 31.797 6.41 1 98.25 103 GLU A C 1
ATOM 754 O O . GLU A 1 103 ? 0.653 30.812 6.527 1 98.25 103 GLU A O 1
ATOM 759 N N . THR A 1 104 ? -1.359 31.828 6.699 1 98.38 104 THR A N 1
ATOM 760 C CA . THR A 1 104 ? -2.045 30.625 7.164 1 98.38 104 THR A CA 1
ATOM 761 C C . THR A 1 104 ? -2.828 29.984 6.027 1 98.38 104 THR A C 1
ATOM 763 O O . THR A 1 104 ? -3.484 30.672 5.242 1 98.38 104 THR A O 1
ATOM 766 N N . TYR A 1 105 ? -2.779 28.688 5.945 1 98.62 105 TYR A N 1
ATOM 767 C CA . TYR A 1 105 ? -3.428 27.922 4.883 1 98.62 105 TYR A CA 1
ATOM 768 C C . TYR A 1 105 ? -4.277 26.797 5.457 1 98.62 105 TYR A C 1
ATOM 770 O O . TYR A 1 105 ? -4.043 26.344 6.582 1 98.62 105 TYR A O 1
ATOM 778 N N . HIS A 1 106 ? -5.293 26.391 4.703 1 98.5 106 HIS A N 1
ATOM 779 C CA . HIS A 1 106 ? -6.129 25.234 5.004 1 98.5 106 HIS A CA 1
ATOM 780 C C . HIS A 1 106 ? -5.938 24.141 3.961 1 98.5 106 HIS A C 1
ATOM 782 O O . HIS A 1 106 ? -6.293 24.312 2.795 1 98.5 106 HIS A O 1
ATOM 788 N N . TYR A 1 107 ? -5.398 23.125 4.395 1 98.5 107 TYR A N 1
ATOM 789 C CA . TYR A 1 107 ? -5.156 21.953 3.553 1 98.5 107 TYR A CA 1
ATOM 790 C C . TYR A 1 107 ? -6.266 20.922 3.723 1 98.5 107 TYR A C 1
ATOM 792 O O . TYR A 1 107 ? -6.672 20.625 4.848 1 98.5 107 TYR A O 1
ATOM 800 N N . GLU A 1 108 ? -6.695 20.406 2.609 1 98.06 108 GLU A N 1
ATOM 801 C CA . GLU A 1 108 ? -7.73 19.375 2.611 1 98.06 108 GLU A CA 1
ATOM 802 C C . GLU A 1 108 ? -7.367 18.234 1.681 1 98.06 108 GLU A C 1
ATOM 804 O O . GLU A 1 108 ? -6.859 18.453 0.58 1 98.06 108 GLU A O 1
ATOM 809 N N . SER A 1 109 ? -7.637 17 2.107 1 97.12 109 SER A N 1
ATOM 810 C CA . SER A 1 109 ? -7.395 15.828 1.274 1 97.12 109 SER A CA 1
ATOM 811 C C . SER A 1 109 ? -8.312 14.672 1.665 1 97.12 109 SER A C 1
ATOM 813 O O . SER A 1 109 ? -8.547 14.43 2.852 1 97.12 109 SER A O 1
ATOM 815 N N . ASP A 1 110 ? -8.766 13.961 0.649 1 95.56 110 ASP A N 1
ATOM 816 C CA . ASP A 1 110 ? -9.617 12.797 0.889 1 95.56 110 ASP A CA 1
ATOM 817 C C . ASP A 1 110 ? -8.797 11.508 0.874 1 95.56 110 ASP A C 1
ATOM 819 O O . ASP A 1 110 ? -7.836 11.383 0.116 1 95.56 110 ASP A O 1
ATOM 823 N N . LEU A 1 111 ? -9.289 10.609 1.658 1 95.31 111 LEU A N 1
ATOM 824 C CA . LEU A 1 111 ? -8.719 9.266 1.67 1 95.31 111 LEU A CA 1
ATOM 825 C C . LEU A 1 111 ? -9.82 8.211 1.638 1 95.31 111 LEU A C 1
ATOM 827 O O . LEU A 1 111 ? -10.727 8.227 2.471 1 95.31 111 LEU A O 1
ATOM 831 N N . GLU A 1 112 ? -9.734 7.414 0.702 1 94.94 112 GLU A N 1
ATOM 832 C CA . GLU A 1 112 ? -10.672 6.293 0.64 1 94.94 112 GLU A CA 1
ATOM 833 C C . GLU A 1 112 ? -10.156 5.102 1.445 1 94.94 112 GLU A C 1
ATOM 835 O O . GLU A 1 112 ? -9.031 4.645 1.237 1 94.94 112 GLU A O 1
ATOM 840 N N . ILE A 1 113 ? -11.039 4.621 2.352 1 96.31 113 ILE A N 1
ATOM 841 C CA . ILE A 1 113 ? -10.711 3.432 3.129 1 96.31 113 ILE A CA 1
ATOM 842 C C . ILE A 1 113 ? -11.266 2.189 2.439 1 96.31 113 ILE A C 1
ATOM 844 O O . ILE A 1 113 ? -12.43 1.83 2.639 1 96.31 113 ILE A O 1
ATOM 848 N N . LEU A 1 114 ? -10.391 1.582 1.706 1 94.56 114 LEU A N 1
ATOM 849 C CA . LEU A 1 114 ? -10.852 0.457 0.902 1 94.56 114 LEU A CA 1
ATOM 850 C C . LEU A 1 114 ? -11.273 -0.708 1.79 1 94.56 114 LEU A C 1
ATOM 852 O O . LEU A 1 114 ? -10.688 -0.931 2.852 1 94.56 114 LEU A O 1
ATOM 856 N N . GLN A 1 115 ? -12.18 -1.497 1.309 1 95.19 115 GLN A N 1
ATOM 857 C CA . GLN A 1 115 ? -12.703 -2.648 2.039 1 95.19 115 GLN A CA 1
ATOM 858 C C . GLN A 1 115 ? -11.641 -3.74 2.17 1 95.19 115 GLN A C 1
ATOM 860 O O . GLN A 1 115 ? -11.664 -4.52 3.125 1 95.19 115 GLN A O 1
ATOM 865 N N . ILE A 1 116 ? -10.68 -3.727 1.286 1 92.88 116 ILE A N 1
ATOM 866 C CA . ILE A 1 116 ? -9.688 -4.797 1.244 1 92.88 116 ILE A CA 1
ATOM 867 C C . ILE A 1 116 ? -8.641 -4.574 2.336 1 92.88 116 ILE A C 1
ATOM 869 O O . ILE A 1 116 ? -7.844 -5.469 2.629 1 92.88 116 ILE A O 1
ATOM 873 N N . TYR A 1 117 ? -8.523 -3.396 2.912 1 95.19 117 TYR A N 1
ATOM 874 C CA . TYR A 1 117 ? -7.551 -3.123 3.967 1 95.19 117 TYR A CA 1
ATOM 875 C C . TYR A 1 117 ? -7.863 -3.939 5.215 1 95.19 117 TYR A C 1
ATOM 877 O O . TYR A 1 117 ? -9.023 -4.078 5.602 1 95.19 117 TYR A O 1
ATOM 885 N N . PRO A 1 118 ? -6.918 -4.473 5.832 1 95 118 PRO A N 1
ATOM 886 C CA . PRO A 1 118 ? -7.168 -5.238 7.055 1 95 118 PRO A CA 1
ATOM 887 C C . PRO A 1 118 ? -7.59 -4.355 8.227 1 95 118 PRO A C 1
ATOM 889 O O . PRO A 1 118 ? -7.199 -3.188 8.297 1 95 118 PRO A O 1
ATOM 892 N N . LYS A 1 119 ? -8.398 -4.996 9.117 1 96.31 119 LYS A N 1
ATOM 893 C CA . LYS A 1 119 ? -8.703 -4.316 10.375 1 96.31 119 LYS A CA 1
ATOM 894 C C . LYS A 1 119 ? -7.492 -4.312 11.305 1 96.31 119 LYS A C 1
ATOM 896 O O . LYS A 1 119 ? -7.059 -5.367 11.766 1 96.31 119 LYS A O 1
ATOM 901 N N . ILE A 1 120 ? -6.965 -3.156 11.547 1 96.44 120 ILE A N 1
ATOM 902 C CA . ILE A 1 120 ? -5.707 -3.074 12.281 1 96.44 120 ILE A CA 1
ATOM 903 C C . ILE A 1 120 ? -5.559 -1.688 12.898 1 96.44 120 ILE A C 1
ATOM 905 O O . ILE A 1 120 ? -6.129 -0.714 12.398 1 96.44 120 ILE A O 1
ATOM 909 N N . ARG A 1 121 ? -4.816 -1.651 14 1 95.31 121 ARG A N 1
ATOM 910 C CA . ARG A 1 121 ? -4.391 -0.358 14.523 1 95.31 121 ARG A CA 1
ATOM 911 C C . ARG A 1 121 ? -3.221 0.198 13.719 1 95.31 121 ARG A C 1
ATOM 913 O O . ARG A 1 121 ? -2.312 -0.544 13.344 1 95.31 121 ARG A O 1
ATOM 920 N N . VAL A 1 122 ? -3.262 1.487 13.484 1 96.94 122 VAL A N 1
ATOM 921 C CA . VAL A 1 122 ? -2.248 2.131 12.656 1 96.94 122 VAL A CA 1
ATOM 922 C C . VAL A 1 122 ? -2.037 3.57 13.117 1 96.94 122 VAL A C 1
ATOM 924 O O . VAL A 1 122 ? -2.975 4.219 13.586 1 96.94 122 VAL A O 1
ATOM 927 N N . ILE A 1 123 ? -0.854 4.051 13.117 1 97.69 123 ILE A N 1
ATOM 928 C CA . ILE A 1 123 ? -0.604 5.484 13.211 1 97.69 123 ILE A CA 1
ATOM 929 C C . ILE A 1 123 ? -0.443 6.078 11.812 1 97.69 123 ILE A C 1
ATOM 931 O O . ILE A 1 123 ? 0.447 5.676 11.062 1 97.69 123 ILE A O 1
ATOM 935 N N . VAL A 1 124 ? -1.287 6.973 11.438 1 97.88 124 VAL A N 1
ATOM 936 C CA . VAL A 1 124 ? -1.159 7.652 10.148 1 97.88 124 VAL A CA 1
ATOM 937 C C . VAL A 1 124 ? -0.186 8.82 10.273 1 97.88 124 VAL A C 1
ATOM 939 O O . VAL A 1 124 ? -0.393 9.727 11.094 1 97.88 124 VAL A O 1
ATOM 942 N N . LYS A 1 125 ? 0.857 8.773 9.562 1 98.5 125 LYS A N 1
ATOM 943 C CA . LYS A 1 125 ? 1.786 9.891 9.453 1 98.5 125 LYS A CA 1
ATOM 944 C C . LYS A 1 125 ? 1.567 10.656 8.148 1 98.5 125 LYS A C 1
ATOM 946 O O . LYS A 1 125 ? 1.722 10.102 7.062 1 98.5 125 LYS A O 1
ATOM 951 N N . TRP A 1 126 ? 1.259 11.906 8.258 1 98.5 126 TRP A N 1
ATOM 952 C CA . TRP A 1 126 ? 1 12.742 7.098 1 98.5 126 TRP A CA 1
ATOM 953 C C . TRP A 1 126 ? 1.949 13.938 7.066 1 98.5 126 TRP A C 1
ATOM 955 O O . TRP A 1 126 ? 2.006 14.719 8.016 1 98.5 126 TRP A O 1
ATOM 965 N N . GLU A 1 127 ? 2.602 14.031 6.02 1 98.62 127 GLU A N 1
ATOM 966 C CA . GLU A 1 127 ? 3.52 15.148 5.816 1 98.62 127 GLU A CA 1
ATOM 967 C C . GLU A 1 127 ? 3.139 15.953 4.582 1 98.62 127 GLU A C 1
ATOM 969 O O . GLU A 1 127 ? 2.738 15.391 3.561 1 98.62 127 GLU A O 1
ATOM 974 N N . LEU A 1 128 ? 3.213 17.234 4.691 1 98.75 128 LEU A N 1
ATOM 975 C CA . LEU A 1 128 ? 3.219 18.141 3.551 1 98.75 128 LEU A CA 1
ATOM 976 C C . LEU A 1 128 ? 4.574 18.828 3.408 1 98.75 128 LEU A C 1
ATOM 978 O O . LEU A 1 128 ? 4.977 19.609 4.273 1 98.75 128 LEU A O 1
ATOM 982 N N . LYS A 1 129 ? 5.223 18.531 2.312 1 98.62 129 LYS A N 1
ATOM 983 C CA . LYS A 1 129 ? 6.605 18.969 2.16 1 98.62 129 LYS A CA 1
ATOM 984 C C . LYS A 1 129 ? 6.723 20.078 1.121 1 98.62 129 LYS A C 1
ATOM 986 O O . LYS A 1 129 ? 5.992 20.094 0.129 1 98.62 129 LYS A O 1
ATOM 991 N N . ASP A 1 130 ? 7.668 20.938 1.389 1 98 130 ASP A N 1
ATOM 992 C CA . ASP A 1 130 ? 7.949 21.969 0.4 1 98 130 ASP A CA 1
ATOM 993 C C . ASP A 1 130 ? 8.969 21.484 -0.626 1 98 130 ASP A C 1
ATOM 995 O O . ASP A 1 130 ? 9.281 20.297 -0.688 1 98 130 ASP A O 1
ATOM 999 N N . GLU A 1 131 ? 9.438 22.359 -1.488 1 97.62 131 GLU A N 1
ATOM 1000 C CA . GLU A 1 131 ? 10.297 21.984 -2.604 1 97.62 131 GLU A CA 1
ATOM 1001 C C . GLU A 1 131 ? 11.68 21.562 -2.115 1 97.62 131 GLU A C 1
ATOM 1003 O O . GLU A 1 131 ? 12.438 20.938 -2.855 1 97.62 131 GLU A O 1
ATOM 1008 N N . THR A 1 132 ? 12.023 21.891 -0.819 1 96.56 132 THR A N 1
ATOM 1009 C CA . THR A 1 132 ? 13.32 21.516 -0.267 1 96.56 132 THR A CA 1
ATOM 1010 C C . THR A 1 132 ? 13.227 20.188 0.49 1 96.56 132 THR A C 1
ATOM 1012 O O . THR A 1 132 ? 14.211 19.734 1.072 1 96.56 132 THR A O 1
ATOM 1015 N N . GLY A 1 133 ? 11.992 19.672 0.563 1 96.94 133 GLY A N 1
ATOM 1016 C CA . GLY A 1 133 ? 11.797 18.406 1.252 1 96.94 133 GLY A CA 1
ATOM 1017 C C . GLY A 1 133 ? 11.523 18.562 2.734 1 96.94 133 GLY A C 1
ATOM 1018 O O . GLY A 1 133 ? 11.422 17.578 3.467 1 96.94 133 GLY A O 1
ATOM 1019 N N . LYS A 1 134 ? 11.438 19.812 3.096 1 97.81 134 LYS A N 1
ATOM 1020 C CA . LYS A 1 134 ? 11.148 20.078 4.504 1 97.81 134 LYS A CA 1
ATOM 1021 C C . LYS A 1 134 ? 9.641 20.156 4.746 1 97.81 134 LYS A C 1
ATOM 1023 O O . LYS A 1 134 ? 8.883 20.562 3.865 1 97.81 134 LYS A O 1
ATOM 1028 N N . ASP A 1 135 ? 9.188 19.812 5.953 1 98.5 135 ASP A N 1
ATOM 1029 C CA . ASP A 1 135 ? 7.766 19.703 6.266 1 98.5 135 ASP A CA 1
ATOM 1030 C C . ASP A 1 135 ? 7.148 21.062 6.562 1 98.5 135 ASP A C 1
ATOM 1032 O O . ASP A 1 135 ? 7.633 21.797 7.426 1 98.5 135 ASP A O 1
ATOM 1036 N N . MET A 1 136 ? 6.098 21.359 5.777 1 98.38 136 MET A N 1
ATOM 1037 C CA . MET A 1 136 ? 5.172 22.406 6.191 1 98.38 136 MET A CA 1
ATOM 1038 C C . MET A 1 136 ? 4.352 21.969 7.395 1 98.38 136 MET A C 1
ATOM 1040 O O . MET A 1 136 ? 4.078 22.766 8.297 1 98.38 136 MET A O 1
ATOM 1044 N N . PHE A 1 137 ? 3.938 20.734 7.422 1 98.69 137 PHE A N 1
ATOM 1045 C CA . PHE A 1 137 ? 3.443 20.078 8.633 1 98.69 137 PHE A CA 1
ATOM 1046 C C . PHE A 1 137 ? 3.742 18.578 8.602 1 98.69 137 PHE A C 1
ATOM 1048 O O . PHE A 1 137 ? 3.939 18 7.531 1 98.69 137 PHE A O 1
ATOM 1055 N N . CYS A 1 138 ? 3.852 18.031 9.711 1 98.69 138 CYS A N 1
ATOM 1056 C CA . CYS A 1 138 ? 3.963 16.594 9.984 1 98.69 138 CYS A CA 1
ATOM 1057 C C . CYS A 1 138 ? 3.088 16.203 11.164 1 98.69 138 CYS A C 1
ATOM 1059 O O . CYS A 1 138 ? 3.27 16.703 12.273 1 98.69 138 CYS A O 1
ATOM 1061 N N 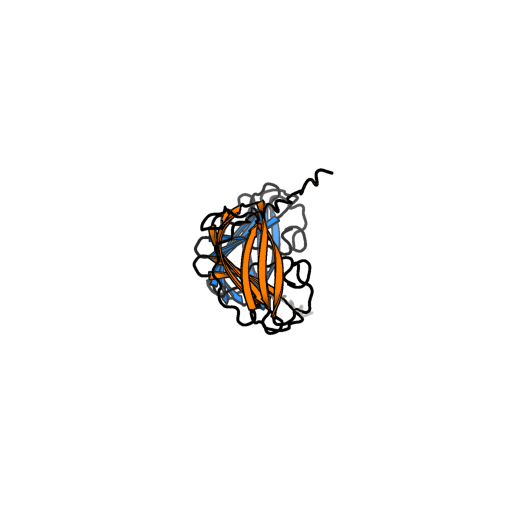. ILE A 1 139 ? 2.127 15.352 10.867 1 98.25 139 ILE A N 1
ATOM 1062 C CA . ILE A 1 139 ? 1.219 14.984 11.945 1 98.25 139 ILE A CA 1
ATOM 1063 C C . ILE A 1 139 ? 1.113 13.469 12.031 1 98.25 139 ILE A C 1
ATOM 1065 O O . ILE A 1 139 ? 1.196 12.773 11.016 1 98.25 139 ILE A O 1
ATOM 1069 N N . LEU A 1 140 ? 1.024 12.992 13.242 1 98.06 140 LEU A N 1
ATOM 1070 C CA . LEU A 1 140 ? 0.732 11.602 13.562 1 98.06 140 LEU A CA 1
ATOM 1071 C C . LEU A 1 140 ? -0.669 11.461 14.148 1 98.06 140 LEU A C 1
ATOM 1073 O O . LEU A 1 140 ? -1.004 12.125 15.133 1 98.06 140 LEU A O 1
ATOM 1077 N N . ILE A 1 141 ? -1.444 10.633 13.562 1 96.88 141 ILE A N 1
ATOM 1078 C CA . ILE A 1 141 ? -2.818 10.422 14 1 96.88 141 ILE A CA 1
ATOM 1079 C C . ILE A 1 141 ? -3.02 8.953 14.375 1 96.88 141 ILE A C 1
ATOM 1081 O O . ILE A 1 141 ? -3.023 8.086 13.508 1 96.88 141 ILE A O 1
ATOM 1085 N N . PRO A 1 142 ? -3.145 8.688 15.633 1 97.06 142 PRO A N 1
ATOM 1086 C CA . PRO A 1 142 ? -3.52 7.316 15.977 1 97.06 142 PRO A CA 1
ATOM 1087 C C . PRO A 1 142 ? -4.875 6.91 15.406 1 97.06 142 PRO A C 1
ATOM 1089 O O . PRO A 1 142 ? -5.863 7.629 15.586 1 97.06 142 PRO A O 1
ATOM 1092 N N . ALA A 1 143 ? -4.895 5.789 14.742 1 96.88 143 ALA A N 1
ATOM 1093 C CA . ALA A 1 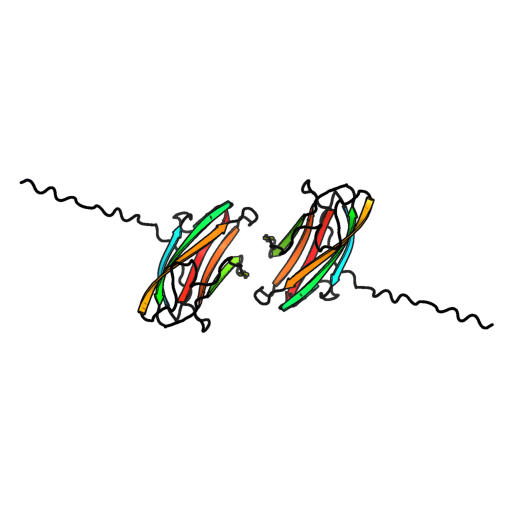143 ? -6.129 5.367 14.086 1 96.88 143 ALA A CA 1
ATOM 1094 C C . ALA A 1 143 ? -6.273 3.85 14.102 1 96.88 143 ALA A C 1
ATOM 1096 O O . ALA A 1 143 ? -5.363 3.141 14.539 1 96.88 143 ALA A O 1
ATOM 1097 N N . ALA A 1 144 ? -7.457 3.412 13.805 1 96.5 144 ALA A N 1
ATOM 1098 C CA . ALA A 1 144 ? -7.762 1.998 13.602 1 96.5 144 ALA A CA 1
ATOM 1099 C C . ALA A 1 144 ? -8.711 1.808 12.422 1 96.5 144 ALA A C 1
ATOM 1101 O O . ALA A 1 144 ? -9.695 2.535 12.289 1 96.5 144 ALA A O 1
ATOM 1102 N N . ILE A 1 145 ? -8.297 0.885 11.617 1 95.88 145 ILE A N 1
ATOM 1103 C CA . ILE A 1 145 ? -9.203 0.528 10.531 1 95.88 145 ILE A CA 1
ATOM 1104 C C . ILE A 1 145 ? -10.195 -0.523 11.008 1 95.88 145 ILE A C 1
ATOM 1106 O O . ILE A 1 145 ? -9.812 -1.525 11.617 1 95.88 145 ILE A O 1
ATOM 1110 N N . GLN A 1 146 ? -11.492 -0.262 10.766 1 95 146 GLN A N 1
ATOM 1111 C CA . GLN A 1 146 ? -12.516 -1.178 11.242 1 95 146 GLN A CA 1
ATOM 1112 C C . GLN A 1 146 ? -13.594 -1.405 10.188 1 95 146 GLN A C 1
ATOM 1114 O O . GLN A 1 146 ? -13.828 -0.541 9.344 1 95 146 GLN A O 1
ATOM 1119 N N . MET B 1 1 ? 31.094 -37.031 -48.688 1 47 1 MET B N 1
ATOM 1120 C CA . MET B 1 1 ? 30.109 -36.094 -48.156 1 47 1 MET B CA 1
ATOM 1121 C C . MET B 1 1 ? 30 -36.188 -46.625 1 47 1 MET B C 1
ATOM 1123 O O . MET B 1 1 ? 29.516 -37.219 -46.125 1 47 1 MET B O 1
ATOM 1127 N N . THR B 1 2 ? 31 -35.625 -45.906 1 59.75 2 THR B N 1
ATOM 1128 C CA . THR B 1 2 ? 31.062 -35.594 -44.469 1 59.75 2 THR B CA 1
ATOM 1129 C C . THR B 1 2 ? 29.875 -34.812 -43.875 1 59.75 2 THR B C 1
ATOM 1131 O O . THR B 1 2 ? 29.688 -33.656 -44.188 1 59.75 2 THR B O 1
ATOM 1134 N N . THR B 1 3 ? 28.734 -35.438 -43.531 1 57.72 3 THR B N 1
ATOM 1135 C CA . THR B 1 3 ? 27.562 -34.875 -42.844 1 57.72 3 THR B CA 1
ATOM 1136 C C . THR B 1 3 ? 27.953 -34.312 -41.469 1 57.72 3 THR B C 1
ATOM 1138 O O . THR B 1 3 ? 28.438 -35.031 -40.625 1 57.72 3 THR B O 1
ATOM 1141 N N . TYR B 1 4 ? 28.25 -32.969 -41.375 1 61.88 4 TYR B N 1
ATOM 1142 C CA . TYR B 1 4 ? 28.391 -32.312 -40.094 1 61.88 4 TYR B CA 1
ATOM 1143 C C . TYR B 1 4 ? 27.062 -32.281 -39.344 1 61.88 4 TYR B C 1
ATOM 1145 O O . TYR B 1 4 ? 26.078 -31.719 -39.812 1 61.88 4 TYR B O 1
ATOM 1153 N N . LEU B 1 5 ? 26.828 -33.25 -38.406 1 56.16 5 LEU B N 1
ATOM 1154 C CA . LEU B 1 5 ? 25.703 -33.219 -37.469 1 56.16 5 LEU B CA 1
ATOM 1155 C C . LEU B 1 5 ? 25.844 -32.062 -36.5 1 56.16 5 LEU B C 1
ATOM 1157 O O . LEU B 1 5 ? 26.797 -32 -35.719 1 56.16 5 LEU B O 1
ATOM 1161 N N . PHE B 1 6 ? 25.266 -30.812 -36.781 1 55.91 6 PHE B N 1
ATOM 1162 C CA . PHE B 1 6 ? 25.156 -29.688 -35.844 1 55.91 6 PHE B CA 1
ATOM 1163 C C . PHE B 1 6 ? 24.312 -30.062 -34.656 1 55.91 6 PHE B C 1
ATOM 1165 O O . PHE B 1 6 ? 23.109 -30.328 -34.781 1 55.91 6 PHE B O 1
ATOM 1172 N N . SER B 1 7 ? 24.891 -30.5 -33.531 1 54.22 7 SER B N 1
ATOM 1173 C CA . SER B 1 7 ? 24.188 -30.656 -32.281 1 54.22 7 SER B CA 1
ATOM 1174 C C . SER B 1 7 ? 23.719 -29.312 -31.719 1 54.22 7 SER B C 1
ATOM 1176 O O . SER B 1 7 ? 24.531 -28.422 -31.469 1 54.22 7 SER B O 1
ATOM 1178 N N . PHE B 1 8 ? 22.469 -28.891 -32 1 51.47 8 PHE B N 1
ATOM 1179 C CA . PHE B 1 8 ? 21.875 -27.75 -31.312 1 51.47 8 PHE B CA 1
ATOM 1180 C C . PHE B 1 8 ? 21.875 -27.953 -29.812 1 51.47 8 PHE B C 1
ATOM 1182 O O . PHE B 1 8 ? 21.109 -28.766 -29.281 1 51.47 8 PHE B O 1
ATOM 1189 N N . LEU B 1 9 ? 22.984 -27.672 -29.078 1 48.69 9 LEU B N 1
ATOM 1190 C CA . LEU B 1 9 ? 23 -27.641 -27.609 1 48.69 9 LEU B CA 1
ATOM 1191 C C . LEU B 1 9 ? 21.969 -26.625 -27.094 1 48.69 9 LEU B C 1
ATOM 1193 O O . LEU B 1 9 ? 22.125 -25.422 -27.281 1 48.69 9 LEU B O 1
ATOM 1197 N N . THR B 1 10 ? 20.719 -26.984 -26.922 1 48.72 10 THR B N 1
ATOM 1198 C CA . THR B 1 10 ? 19.781 -26.141 -26.188 1 48.72 10 THR B CA 1
ATOM 1199 C C . THR B 1 10 ? 20.312 -25.859 -24.781 1 48.72 10 THR B C 1
ATOM 1201 O O . THR B 1 10 ? 20.484 -26.781 -23.969 1 48.72 10 THR B O 1
ATOM 1204 N N . ILE B 1 11 ? 21.25 -24.938 -24.609 1 44.88 11 ILE B N 1
ATOM 1205 C CA . ILE B 1 11 ? 21.562 -24.438 -23.266 1 44.88 11 ILE B CA 1
ATOM 1206 C C . ILE B 1 11 ? 20.266 -24.141 -22.516 1 44.88 11 ILE B C 1
ATOM 1208 O O . ILE B 1 11 ? 19.547 -23.203 -22.859 1 44.88 11 ILE B O 1
ATOM 1212 N N . GLY B 1 12 ? 19.688 -25.094 -21.984 1 41.09 12 GLY B N 1
ATOM 1213 C CA . GLY B 1 12 ? 18.594 -24.812 -21.062 1 41.09 12 GLY B CA 1
ATOM 1214 C C . GLY B 1 12 ? 18.984 -23.859 -19.953 1 41.09 12 GLY B C 1
ATOM 1215 O O . GLY B 1 12 ? 19.875 -24.156 -19.156 1 41.09 12 GLY B O 1
ATOM 1216 N N . PHE B 1 13 ? 19.031 -22.578 -20.094 1 42.78 13 PHE B N 1
ATOM 1217 C CA . PHE B 1 13 ? 19.094 -21.703 -18.938 1 42.78 13 PHE B CA 1
ATOM 1218 C C . PHE B 1 13 ? 18.297 -22.281 -17.781 1 42.78 13 PHE B C 1
ATOM 1220 O O . PHE B 1 13 ? 17.094 -22.531 -17.891 1 42.78 13 PHE B O 1
ATOM 1227 N N . ALA B 1 14 ? 18.891 -23.109 -16.969 1 45.22 14 ALA B N 1
ATOM 1228 C CA . ALA B 1 14 ? 18.297 -23.516 -15.695 1 45.22 14 ALA B CA 1
ATOM 1229 C C . ALA B 1 14 ? 17.781 -22.297 -14.922 1 45.22 14 ALA B C 1
ATOM 1231 O O . ALA B 1 14 ? 18.562 -21.547 -14.336 1 45.22 14 ALA B O 1
ATOM 1232 N N . LEU B 1 15 ? 16.906 -21.516 -15.383 1 53.84 15 LEU B N 1
ATOM 1233 C CA . LEU B 1 15 ? 16.344 -20.484 -14.516 1 53.84 15 LEU B CA 1
ATOM 1234 C C . LEU B 1 15 ? 16.031 -21.047 -13.133 1 53.84 15 LEU B C 1
ATOM 1236 O O . LEU B 1 15 ? 15.414 -22.109 -13.016 1 53.84 15 LEU B O 1
ATOM 1240 N N . GLY B 1 16 ? 16.984 -20.859 -12.25 1 60.84 16 GLY B N 1
ATOM 1241 C CA . GLY B 1 16 ? 16.875 -21.359 -10.891 1 60.84 16 GLY B CA 1
ATOM 1242 C C . GLY B 1 16 ? 15.469 -21.234 -10.328 1 60.84 16 GLY B C 1
AT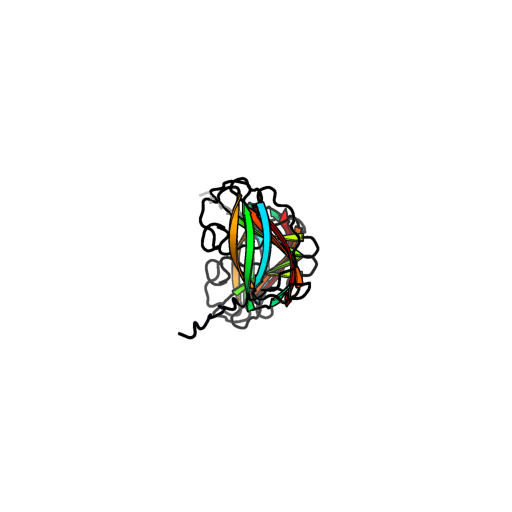OM 1243 O O . GLY B 1 16 ? 14.734 -20.312 -10.688 1 60.84 16 GLY B O 1
ATOM 1244 N N . GLN B 1 17 ? 14.906 -22.297 -9.906 1 83.06 17 GLN B N 1
ATOM 1245 C CA . GLN B 1 17 ? 13.602 -22.422 -9.266 1 83.06 17 GLN B CA 1
ATOM 1246 C C . GLN B 1 17 ? 13.531 -21.609 -7.977 1 83.06 17 GLN B C 1
ATOM 1248 O O . GLN B 1 17 ? 14.477 -21.625 -7.184 1 83.06 17 GLN B O 1
ATOM 1253 N N . THR B 1 18 ? 12.625 -20.703 -7.91 1 89.56 18 THR B N 1
ATOM 1254 C CA . THR B 1 18 ? 12.383 -19.938 -6.695 1 89.56 18 THR B CA 1
ATOM 1255 C C . THR B 1 18 ? 11.68 -20.797 -5.645 1 89.56 18 THR B C 1
ATOM 1257 O O . THR B 1 18 ? 10.758 -21.547 -5.965 1 89.56 18 THR B O 1
ATOM 1260 N N . LEU B 1 19 ? 12.305 -20.781 -4.488 1 91.62 19 LEU B N 1
ATOM 1261 C CA . LEU B 1 19 ? 11.617 -21.484 -3.406 1 91.62 19 LEU B CA 1
ATOM 1262 C C . LEU B 1 19 ? 10.258 -20.844 -3.125 1 91.62 19 LEU B C 1
ATOM 1264 O O . LEU B 1 19 ? 10.141 -19.625 -3.041 1 91.62 19 LEU B O 1
ATOM 1268 N N . TYR B 1 20 ? 9.234 -21.688 -3.051 1 94.62 20 TYR B N 1
ATOM 1269 C CA . TYR B 1 20 ? 7.867 -21.234 -2.814 1 94.62 20 TYR B CA 1
ATOM 1270 C C . TYR B 1 20 ? 7.066 -22.281 -2.062 1 94.62 20 TYR B C 1
ATOM 1272 O O . TYR B 1 20 ? 7.496 -23.438 -1.95 1 94.62 20 TYR B O 1
ATOM 1280 N N . LYS B 1 21 ? 6.062 -21.859 -1.416 1 96 21 LYS B N 1
ATOM 1281 C CA . LYS B 1 21 ? 5.066 -22.766 -0.858 1 96 21 LYS B CA 1
ATOM 1282 C C . LYS B 1 21 ? 3.734 -22.641 -1.587 1 96 21 LYS B C 1
ATOM 1284 O O . LYS B 1 21 ? 3.252 -21.531 -1.821 1 96 21 LYS B O 1
ATOM 1289 N N . ASP B 1 22 ? 3.225 -23.719 -2.094 1 96.12 22 ASP B N 1
ATOM 1290 C CA . ASP B 1 22 ? 1.86 -23.734 -2.615 1 96.12 22 ASP B CA 1
ATOM 1291 C C . ASP B 1 22 ? 0.84 -23.578 -1.49 1 96.12 22 ASP B C 1
ATOM 1293 O O . ASP B 1 22 ? 0.788 -24.391 -0.574 1 96.12 22 ASP B O 1
ATOM 1297 N N . CYS B 1 23 ? 0.011 -22.578 -1.504 1 96.56 23 CYS B N 1
ATOM 1298 C CA . CYS B 1 23 ? -0.881 -22.297 -0.383 1 96.56 23 CYS B CA 1
ATOM 1299 C C . CYS B 1 23 ? -2.301 -22.766 -0.691 1 96.56 23 CYS B C 1
ATOM 1301 O O . CYS B 1 23 ? -3.264 -22.25 -0.113 1 96.56 23 CYS B O 1
ATOM 1303 N N . GLY B 1 24 ? -2.447 -23.594 -1.592 1 88.75 24 GLY B N 1
ATOM 1304 C CA . GLY B 1 24 ? -3.707 -24.297 -1.824 1 88.75 24 GLY B CA 1
ATOM 1305 C C . GLY B 1 24 ? -4.5 -23.703 -2.979 1 88.75 24 GLY B C 1
ATOM 1306 O O . GLY B 1 24 ? -4.914 -22.547 -2.932 1 88.75 24 GLY B O 1
ATOM 1307 N N . SER B 1 25 ? -4.379 -24.328 -4.086 1 89.88 25 SER B N 1
ATOM 1308 C CA . SER B 1 25 ? -5.195 -24 -5.254 1 89.88 25 SER B CA 1
ATOM 1309 C C . SER B 1 25 ? -6.105 -25.172 -5.629 1 89.88 25 SER B C 1
ATOM 1311 O O . SER B 1 25 ? -5.633 -26.281 -5.844 1 89.88 25 SER B O 1
ATOM 1313 N N . ILE B 1 26 ? -7.402 -24.875 -5.562 1 92.38 26 ILE B N 1
ATOM 1314 C CA . ILE B 1 26 ? -8.336 -25.969 -5.812 1 92.38 26 ILE B CA 1
ATOM 1315 C C . ILE B 1 26 ? -8.602 -26.094 -7.312 1 92.38 26 ILE B C 1
ATOM 1317 O O . ILE B 1 26 ? -8.75 -27.203 -7.836 1 92.38 26 ILE B O 1
ATOM 1321 N N . ASN B 1 27 ? -8.445 -25 -7.996 1 97.5 27 ASN B N 1
ATOM 1322 C CA . ASN B 1 27 ? -8.836 -25.031 -9.406 1 97.5 27 ASN B CA 1
ATOM 1323 C C . ASN B 1 27 ? -7.613 -25.016 -10.32 1 97.5 27 ASN B C 1
ATOM 1325 O O . ASN B 1 27 ? -7.742 -24.797 -11.523 1 97.5 27 ASN B O 1
ATOM 1329 N N . GLY B 1 28 ? -6.461 -25.219 -9.758 1 97.69 28 GLY B N 1
ATOM 1330 C CA . GLY B 1 28 ? -5.238 -25.344 -10.539 1 97.69 28 GLY B CA 1
ATOM 1331 C C . GLY B 1 28 ? -4.121 -26.031 -9.789 1 97.69 28 GLY B C 1
ATOM 1332 O O . GLY B 1 28 ? -4.25 -26.312 -8.594 1 97.69 28 GLY B O 1
ATOM 1333 N N . LYS B 1 29 ? -3.158 -26.391 -10.531 1 97.44 29 LYS B N 1
ATOM 1334 C CA . LYS B 1 29 ? -1.977 -27.062 -9.992 1 97.44 29 LYS B CA 1
ATOM 1335 C C . LYS B 1 29 ? -0.697 -26.359 -10.438 1 97.44 29 LYS B C 1
ATOM 1337 O O . LYS B 1 29 ? -0.396 -26.312 -11.633 1 97.44 29 LYS B O 1
ATOM 1342 N N . VAL B 1 30 ? 0.047 -25.891 -9.484 1 97.75 30 VAL B N 1
ATOM 1343 C CA . VAL B 1 30 ? 1.297 -25.188 -9.789 1 97.75 30 VAL B CA 1
ATOM 1344 C C . VAL B 1 30 ? 2.346 -26.203 -10.25 1 97.75 30 VAL B C 1
ATOM 1346 O O . VAL B 1 30 ? 2.514 -27.266 -9.641 1 97.75 30 VAL B O 1
ATOM 1349 N N . ARG B 1 31 ? 3.029 -25.875 -11.328 1 96.38 31 ARG B N 1
ATOM 1350 C CA . ARG B 1 31 ? 4.07 -26.734 -11.859 1 96.38 31 ARG B CA 1
ATOM 1351 C C . ARG B 1 31 ? 5.457 -26.172 -11.586 1 96.38 31 ARG B C 1
ATOM 1353 O O . ARG B 1 31 ? 6.383 -26.906 -11.242 1 96.38 31 ARG B O 1
ATOM 1360 N N . SER B 1 32 ? 5.602 -24.891 -11.734 1 95.75 32 SER B N 1
ATOM 1361 C CA . SER B 1 32 ? 6.875 -24.25 -11.453 1 95.75 32 SER B CA 1
ATOM 1362 C C . SER B 1 32 ? 6.684 -22.766 -11.148 1 95.75 32 SER B C 1
ATOM 1364 O O . SER B 1 32 ? 5.727 -22.141 -11.633 1 95.75 32 SER B O 1
ATOM 1366 N N . VAL B 1 33 ? 7.582 -22.234 -10.336 1 96 33 VAL B N 1
ATOM 1367 C CA . VAL B 1 33 ? 7.625 -20.812 -9.992 1 96 33 VAL B CA 1
ATOM 1368 C C . VAL B 1 33 ? 9.055 -20.281 -10.156 1 96 33 VAL B C 1
ATOM 1370 O O . VAL B 1 33 ? 10.008 -20.922 -9.688 1 96 33 VAL B O 1
ATOM 1373 N N . ASN B 1 34 ? 9.141 -19.203 -10.906 1 94.62 34 ASN B N 1
ATOM 1374 C CA . ASN B 1 34 ? 10.414 -18.516 -11.047 1 94.62 34 ASN B CA 1
ATOM 1375 C C . ASN B 1 34 ? 10.25 -17 -10.938 1 94.62 34 ASN B C 1
ATOM 1377 O O . ASN B 1 34 ? 9.367 -16.422 -11.578 1 94.62 34 ASN B O 1
ATOM 1381 N N . VAL B 1 35 ? 11.008 -16.438 -10.102 1 95.5 35 VAL B N 1
ATOM 1382 C CA . VAL B 1 35 ? 11.07 -14.977 -10.031 1 95.5 35 VAL B CA 1
ATOM 1383 C C . VAL B 1 35 ? 12.391 -14.484 -10.617 1 95.5 35 VAL B C 1
ATOM 1385 O O . VAL B 1 35 ? 13.445 -14.633 -9.992 1 95.5 35 VAL B O 1
ATOM 1388 N N . GLU B 1 36 ? 12.273 -13.914 -11.75 1 93.44 36 GLU B N 1
ATOM 1389 C CA . GLU B 1 36 ? 13.453 -13.328 -12.375 1 93.44 36 GLU B CA 1
ATOM 1390 C C . GLU B 1 36 ? 13.875 -12.047 -11.656 1 93.44 36 GLU B C 1
ATOM 1392 O O . GLU B 1 36 ? 13.047 -11.164 -11.422 1 93.44 36 GLU B O 1
ATOM 1397 N N . GLY B 1 37 ? 15.18 -11.953 -11.328 1 90.06 37 GLY B N 1
ATOM 1398 C CA . GLY B 1 37 ? 15.688 -10.766 -10.656 1 90.06 37 GLY B CA 1
ATOM 1399 C C . GLY B 1 37 ? 15.891 -10.969 -9.164 1 90.06 37 GLY B C 1
ATOM 1400 O O . GLY B 1 37 ? 16.312 -10.047 -8.461 1 90.06 37 GLY B O 1
ATOM 1401 N N . CYS B 1 38 ? 15.445 -12.133 -8.742 1 84.44 38 CYS B N 1
ATOM 1402 C CA . CYS B 1 38 ? 15.664 -12.391 -7.32 1 84.44 38 CYS B CA 1
ATOM 1403 C C . CYS B 1 38 ? 16.891 -13.281 -7.113 1 84.44 38 CYS B C 1
ATOM 1405 O O . CYS B 1 38 ? 17.391 -13.883 -8.062 1 84.44 38 CYS B O 1
ATOM 1407 N N . SER B 1 39 ? 17.438 -13.281 -5.98 1 76.19 39 SER B N 1
ATOM 1408 C CA . SER B 1 39 ? 18.609 -14.094 -5.652 1 76.19 39 SER B CA 1
ATOM 1409 C C . SER B 1 39 ? 18.266 -15.578 -5.633 1 76.19 39 SER B C 1
ATOM 1411 O O . SER B 1 39 ? 17.094 -15.945 -5.512 1 76.19 39 SER B O 1
ATOM 1413 N N . SER B 1 40 ? 19.219 -16.391 -5.793 1 70 40 SER B N 1
ATOM 1414 C CA . SER B 1 40 ? 19.031 -17.844 -5.859 1 70 40 SER B CA 1
ATOM 1415 C C . SER B 1 40 ? 19.031 -18.453 -4.465 1 70 40 SER B C 1
ATOM 1417 O O . SER B 1 40 ? 18.766 -19.656 -4.309 1 70 40 SER B O 1
ATOM 1419 N N . GLY B 1 41 ? 19.062 -17.75 -3.492 1 78.25 41 GLY B N 1
ATOM 1420 C CA . GLY B 1 41 ? 19.062 -18.312 -2.154 1 78.25 41 GLY B CA 1
ATOM 1421 C C . GLY B 1 41 ? 17.672 -18.625 -1.636 1 78.25 41 GLY B C 1
ATOM 1422 O O . GLY B 1 41 ? 16.703 -18.641 -2.402 1 78.25 41 GLY B O 1
ATOM 1423 N N . PRO B 1 42 ? 17.594 -19.172 -0.437 1 85.81 42 PRO B N 1
ATOM 1424 C CA . PRO B 1 42 ? 16.328 -19.547 0.181 1 85.81 42 PRO B CA 1
ATOM 1425 C C . PRO B 1 42 ? 15.344 -18.391 0.288 1 85.81 42 PRO B C 1
ATOM 1427 O O . PRO B 1 42 ? 14.133 -18.609 0.414 1 85.81 42 PRO B O 1
ATOM 1430 N N . ILE B 1 43 ? 15.844 -17.219 0.324 1 91.5 43 ILE B N 1
ATOM 1431 C CA . ILE B 1 43 ? 15.023 -16.016 0.373 1 91.5 43 ILE B CA 1
ATOM 1432 C C . ILE B 1 43 ? 15.242 -15.195 -0.892 1 91.5 43 ILE B C 1
ATOM 1434 O O . ILE B 1 43 ? 16.375 -15 -1.327 1 91.5 43 ILE B O 1
ATOM 1438 N N . CYS B 1 44 ? 14.211 -14.852 -1.464 1 93.81 44 CYS B N 1
ATOM 1439 C CA . CYS B 1 44 ? 14.289 -13.977 -2.633 1 93.81 44 CYS B CA 1
ATOM 1440 C C . CYS B 1 44 ? 14.594 -12.547 -2.229 1 93.81 44 CYS B C 1
ATOM 1442 O O . CYS B 1 44 ? 13.812 -11.914 -1.508 1 93.81 44 CYS B O 1
ATOM 1444 N N . ILE B 1 45 ? 15.742 -12.07 -2.678 1 95.75 45 ILE B N 1
ATOM 1445 C CA . ILE B 1 45 ? 16.094 -10.688 -2.387 1 95.75 45 ILE B CA 1
ATOM 1446 C C . ILE B 1 45 ? 15.531 -9.773 -3.48 1 95.75 45 ILE B C 1
ATOM 1448 O O . ILE B 1 45 ? 15.93 -9.875 -4.645 1 95.75 45 ILE B O 1
ATOM 1452 N N . LEU B 1 46 ? 14.617 -8.945 -3.07 1 95.62 46 LEU B N 1
ATOM 1453 C CA . LEU B 1 46 ? 14.039 -7.941 -3.955 1 95.62 46 LEU B CA 1
ATOM 1454 C C . LEU B 1 46 ? 14.781 -6.613 -3.818 1 95.62 46 LEU B C 1
ATOM 1456 O O . LEU B 1 46 ? 14.617 -5.906 -2.82 1 95.62 46 LEU B O 1
ATOM 1460 N N . LYS B 1 47 ? 15.531 -6.211 -4.832 1 95.81 47 LYS B N 1
ATOM 1461 C CA . LYS B 1 47 ? 16.359 -5.004 -4.758 1 95.81 47 LYS B CA 1
ATOM 1462 C C . LYS B 1 47 ? 15.531 -3.76 -5.078 1 95.81 47 LYS B C 1
ATOM 1464 O O . LYS B 1 47 ? 14.867 -3.699 -6.113 1 95.81 47 LYS B O 1
ATOM 1469 N N . SER B 1 48 ? 15.617 -2.811 -4.168 1 95.88 48 SER B N 1
ATOM 1470 C CA . SER B 1 48 ? 14.898 -1.553 -4.367 1 95.88 48 SER B CA 1
ATOM 1471 C C . SER B 1 48 ? 15.344 -0.863 -5.656 1 95.88 48 SER B C 1
ATOM 1473 O O . SER B 1 48 ? 16.531 -0.841 -5.973 1 95.88 48 SER B O 1
ATOM 1475 N N . GLY B 1 49 ? 14.375 -0.295 -6.395 1 96.25 49 GLY B N 1
ATOM 1476 C CA . GLY B 1 49 ? 14.688 0.435 -7.613 1 96.25 49 GLY B CA 1
ATOM 1477 C C . GLY B 1 49 ? 14.781 -0.457 -8.836 1 96.25 49 GLY B C 1
ATOM 1478 O O . GLY B 1 49 ? 15.195 -0.011 -9.906 1 96.25 49 GLY B O 1
ATOM 1479 N N . THR B 1 50 ? 14.422 -1.734 -8.625 1 95.94 50 THR B N 1
ATOM 1480 C CA . THR B 1 50 ? 14.484 -2.666 -9.75 1 95.94 50 THR B CA 1
ATOM 1481 C C . THR B 1 50 ? 13.109 -3.268 -10.031 1 95.94 50 THR B C 1
ATOM 1483 O O . THR B 1 50 ? 12.172 -3.064 -9.258 1 95.94 50 THR B O 1
ATOM 1486 N N . ASN B 1 51 ? 13.055 -3.896 -11.188 1 95.25 51 ASN B N 1
ATOM 1487 C CA . ASN B 1 51 ? 11.891 -4.695 -11.547 1 95.25 51 ASN B CA 1
ATOM 1488 C C . ASN B 1 51 ? 12.172 -6.188 -11.406 1 95.25 51 ASN B C 1
ATOM 1490 O O . ASN B 1 51 ? 13.266 -6.656 -11.734 1 95.25 51 ASN B O 1
ATOM 1494 N N . VAL B 1 52 ? 11.219 -6.844 -10.977 1 95.69 52 VAL B N 1
ATOM 1495 C CA . VAL B 1 52 ? 11.289 -8.305 -10.977 1 95.69 52 VAL B CA 1
ATOM 1496 C C . VAL B 1 52 ? 10.117 -8.875 -11.773 1 95.69 52 VAL B C 1
ATOM 1498 O O . VAL B 1 52 ? 9.086 -8.219 -11.938 1 95.69 52 VAL B O 1
ATOM 1501 N N . THR B 1 53 ? 10.305 -10.055 -12.289 1 96.19 53 THR B N 1
ATOM 1502 C CA . THR B 1 53 ? 9.266 -10.711 -13.078 1 96.19 53 THR B CA 1
ATOM 1503 C C . THR B 1 53 ? 8.898 -12.062 -12.477 1 96.19 53 THR B C 1
ATOM 1505 O O . THR B 1 53 ? 9.766 -12.922 -12.297 1 96.19 53 THR B O 1
ATOM 1508 N N . LEU B 1 54 ? 7.676 -12.234 -12.133 1 96.81 54 LEU B N 1
ATOM 1509 C CA . LEU B 1 54 ? 7.148 -13.523 -11.695 1 96.81 54 LEU B CA 1
ATOM 1510 C C . LEU B 1 54 ? 6.742 -14.383 -12.891 1 96.81 54 LEU B C 1
ATOM 1512 O O . LEU B 1 54 ? 6.051 -13.906 -13.789 1 96.81 54 LEU B O 1
ATOM 1516 N N . ASN B 1 55 ? 7.176 -15.562 -12.922 1 97.12 55 ASN B N 1
ATOM 1517 C CA . ASN B 1 55 ? 6.754 -16.578 -13.867 1 97.12 55 ASN B CA 1
ATOM 1518 C C . ASN B 1 55 ? 6.176 -17.812 -13.156 1 97.12 55 ASN B C 1
ATOM 1520 O O . ASN B 1 55 ? 6.828 -18.391 -12.289 1 97.12 55 ASN B O 1
ATOM 1524 N N . VAL B 1 56 ? 4.996 -18.172 -13.523 1 97.81 56 VAL B N 1
ATOM 1525 C CA . VAL B 1 56 ? 4.359 -19.359 -12.93 1 97.81 56 VAL B CA 1
ATOM 1526 C C . VAL B 1 56 ? 3.811 -20.25 -14.039 1 97.81 56 VAL B C 1
ATOM 1528 O O . VAL B 1 56 ? 3.061 -19.797 -14.906 1 97.81 56 VAL B O 1
ATOM 1531 N N . GLU B 1 57 ? 4.199 -21.406 -14.047 1 98 57 GLU B N 1
ATOM 1532 C CA . GLU B 1 57 ? 3.535 -22.422 -14.852 1 98 57 GLU B CA 1
ATOM 1533 C C . GLU B 1 57 ? 2.512 -23.203 -14.031 1 98 57 GLU B C 1
ATOM 1535 O O . GLU B 1 57 ? 2.818 -23.672 -12.93 1 98 57 GLU B O 1
ATOM 1540 N N . PHE B 1 58 ? 1.315 -23.344 -14.547 1 98.44 58 PHE B N 1
ATOM 1541 C CA . PHE B 1 58 ? 0.29 -24.078 -13.82 1 98.44 58 PHE B CA 1
ATOM 1542 C C . PHE B 1 58 ? -0.654 -24.797 -14.781 1 98.44 58 PHE B C 1
ATOM 1544 O O . PHE B 1 58 ? -0.759 -24.422 -15.945 1 98.44 58 PHE B O 1
ATOM 1551 N N . GLU B 1 59 ? -1.263 -25.781 -14.266 1 98.44 59 GLU B N 1
ATOM 1552 C CA . GLU B 1 59 ? -2.318 -26.5 -14.977 1 98.44 59 GLU B CA 1
ATOM 1553 C C . GLU B 1 59 ? -3.701 -26.062 -14.492 1 98.44 59 GLU B C 1
ATOM 1555 O O . GLU B 1 59 ? -3.969 -26.078 -13.289 1 98.44 59 GLU B O 1
ATOM 1560 N N . ALA B 1 60 ? -4.504 -25.703 -15.445 1 98.44 60 ALA B N 1
ATOM 1561 C CA . ALA B 1 60 ? -5.871 -25.344 -15.078 1 98.44 60 ALA B CA 1
ATOM 1562 C C . ALA B 1 60 ? -6.719 -26.594 -14.852 1 98.44 60 ALA B C 1
ATOM 1564 O O . ALA B 1 60 ? -6.668 -27.547 -15.641 1 98.44 60 ALA B O 1
ATOM 1565 N N . LEU B 1 61 ? -7.516 -26.609 -13.773 1 98.12 61 LEU B N 1
ATOM 1566 C CA . LEU B 1 61 ? -8.367 -27.766 -13.492 1 98.12 61 LEU B CA 1
ATOM 1567 C C . LEU B 1 61 ? -9.844 -27.406 -13.656 1 98.12 61 LEU B C 1
ATOM 1569 O O . LEU B 1 61 ? -10.719 -28.125 -13.172 1 98.12 61 LEU B O 1
ATOM 1573 N N . THR B 1 62 ? -10.094 -26.219 -14.141 1 97.88 62 THR B N 1
ATOM 1574 C CA . THR B 1 62 ? -11.422 -25.734 -14.508 1 97.88 62 THR B CA 1
ATOM 1575 C C . THR B 1 62 ? -11.344 -24.75 -15.672 1 97.88 62 THR B C 1
ATOM 1577 O O . THR B 1 62 ? -10.281 -24.188 -15.938 1 97.88 62 THR B O 1
ATOM 1580 N N . ASP B 1 63 ? -12.453 -24.641 -16.375 1 98.31 63 ASP B N 1
ATOM 1581 C CA . ASP B 1 63 ? -12.586 -23.578 -17.359 1 98.31 63 ASP B CA 1
ATOM 1582 C C . ASP B 1 63 ? -12.883 -22.25 -16.688 1 98.31 63 ASP B C 1
ATOM 1584 O O . ASP B 1 63 ? -13.57 -22.188 -15.664 1 98.31 63 ASP B O 1
ATOM 1588 N N . THR B 1 64 ? -12.375 -21.219 -17.219 1 98.25 64 THR B N 1
ATOM 1589 C CA . THR B 1 64 ? -12.742 -19.891 -16.719 1 98.25 64 THR B CA 1
ATOM 1590 C C . THR B 1 64 ? -12.547 -18.828 -17.812 1 98.25 64 THR B C 1
ATOM 1592 O O . THR B 1 64 ? -11.633 -18.953 -18.625 1 98.25 64 THR B O 1
ATOM 1595 N N . ASN B 1 65 ? -13.367 -17.828 -17.797 1 98.25 65 ASN B N 1
ATOM 1596 C CA . ASN B 1 65 ? -13.281 -16.703 -18.734 1 98.25 65 ASN B CA 1
ATOM 1597 C C . ASN B 1 65 ? -12.578 -15.508 -18.109 1 98.25 65 ASN B C 1
ATOM 1599 O O . ASN B 1 65 ? -12.305 -14.523 -18.797 1 98.25 65 ASN B O 1
ATOM 1603 N N . LYS B 1 66 ? -12.281 -15.648 -16.875 1 98.5 66 LYS B N 1
ATOM 1604 C CA . LYS B 1 66 ? -11.727 -14.5 -16.172 1 98.5 66 LYS B CA 1
ATOM 1605 C C . LYS B 1 66 ? -10.656 -14.93 -15.172 1 98.5 66 LYS B C 1
ATOM 1607 O O . LYS B 1 66 ? -10.805 -15.945 -14.484 1 98.5 66 LYS B O 1
ATOM 1612 N N . LEU B 1 67 ? -9.633 -14.234 -15.141 1 98.81 67 LEU B N 1
ATOM 1613 C CA . LEU B 1 67 ? -8.57 -14.398 -14.156 1 98.81 67 LEU B CA 1
ATOM 1614 C C . LEU B 1 67 ? -8.266 -13.078 -13.461 1 98.81 67 LEU B C 1
ATOM 1616 O O . LEU B 1 67 ? -8.234 -12.023 -14.102 1 98.81 67 LEU B O 1
ATOM 1620 N N . THR B 1 68 ? -8.086 -13.102 -12.18 1 98.69 68 THR B N 1
ATOM 1621 C CA . THR B 1 68 ? -7.742 -11.914 -11.398 1 98.69 68 THR B CA 1
ATOM 1622 C C . THR B 1 68 ? -6.547 -12.188 -10.5 1 98.69 68 THR B C 1
ATOM 1624 O O . THR B 1 68 ? -6.555 -13.141 -9.719 1 98.69 68 THR B O 1
ATOM 1627 N N . SER B 1 69 ? -5.543 -11.352 -10.602 1 98.38 69 SER B N 1
ATOM 1628 C CA . SER B 1 69 ? -4.367 -11.453 -9.75 1 98.38 69 SER B CA 1
ATOM 1629 C C . SER B 1 69 ? -4.566 -10.68 -8.445 1 98.38 69 SER B C 1
ATOM 1631 O O . SER B 1 69 ? -5.004 -9.531 -8.461 1 98.38 69 SER B O 1
ATOM 1633 N N . VAL B 1 70 ? -4.309 -11.289 -7.355 1 97.75 70 VAL B N 1
ATOM 1634 C CA . VAL B 1 70 ? -4.387 -10.695 -6.027 1 97.75 70 VAL B CA 1
ATOM 1635 C C . VAL B 1 70 ? -3.068 -10.914 -5.285 1 97.75 70 VAL B C 1
ATOM 1637 O O . VAL B 1 70 ? -2.617 -12.047 -5.125 1 97.75 70 VAL B O 1
ATOM 1640 N N . VAL B 1 71 ? -2.4 -9.781 -4.812 1 97.94 71 VAL B N 1
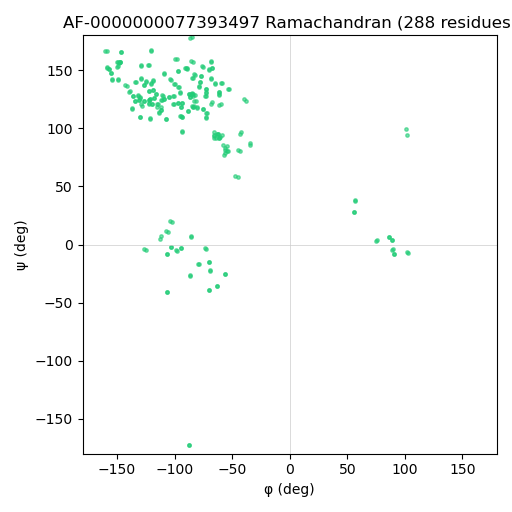ATOM 1641 C CA . VAL B 1 71 ? -1.09 -9.883 -4.18 1 97.94 71 VAL B CA 1
ATOM 1642 C C . VAL B 1 71 ? -1.147 -9.289 -2.771 1 97.94 71 VAL B C 1
ATOM 1644 O O . VAL B 1 71 ? -1.749 -8.234 -2.559 1 97.94 71 VAL B O 1
ATOM 1647 N N . HIS B 1 72 ? -0.634 -9.977 -1.812 1 97.88 72 HIS B N 1
ATOM 1648 C CA . HIS B 1 72 ? -0.465 -9.5 -0.445 1 97.88 72 HIS B CA 1
ATOM 1649 C C . HIS B 1 72 ? 0.984 -9.633 0.01 1 97.88 72 HIS B C 1
ATOM 1651 O O . HIS B 1 72 ? 1.664 -10.602 -0.341 1 97.88 72 HIS B O 1
ATOM 1657 N N . GLY B 1 73 ? 1.476 -8.664 0.725 1 97.06 73 GLY B N 1
ATOM 1658 C CA . GLY B 1 73 ? 2.654 -8.828 1.56 1 97.06 73 GLY B CA 1
ATOM 1659 C C . GLY B 1 73 ? 2.324 -9.18 2.996 1 97.06 73 GLY B C 1
ATOM 1660 O O . GLY B 1 73 ? 1.57 -8.469 3.66 1 97.06 73 GLY B O 1
ATOM 1661 N N . ILE B 1 74 ? 2.805 -10.234 3.412 1 97.19 74 ILE B N 1
ATOM 1662 C CA . ILE B 1 74 ? 2.594 -10.625 4.801 1 97.19 74 ILE B CA 1
ATOM 1663 C C . ILE B 1 74 ? 3.779 -10.18 5.652 1 97.19 74 ILE B C 1
ATOM 1665 O O . ILE B 1 74 ? 4.891 -10.695 5.504 1 97.19 74 ILE B O 1
ATOM 1669 N N . ILE B 1 75 ? 3.578 -9.234 6.496 1 94.38 75 ILE B N 1
ATOM 1670 C CA . ILE B 1 75 ? 4.578 -8.641 7.379 1 94.38 75 ILE B CA 1
ATOM 1671 C C . ILE B 1 75 ? 4.168 -8.844 8.836 1 94.38 75 ILE B C 1
ATOM 1673 O O . ILE B 1 75 ? 3.1 -8.398 9.258 1 94.38 75 ILE B O 1
ATOM 1677 N N . GLY B 1 76 ? 5.008 -9.5 9.586 1 90.81 76 GLY B N 1
ATOM 1678 C CA . GLY B 1 76 ? 4.645 -9.789 10.969 1 90.81 76 GLY B CA 1
ATOM 1679 C C . GLY B 1 76 ? 3.33 -10.539 11.094 1 90.81 76 GLY B C 1
ATOM 1680 O O . GLY B 1 76 ? 2.527 -10.25 11.984 1 90.81 76 GLY B O 1
ATOM 1681 N N . GLY B 1 77 ? 2.975 -11.258 10.164 1 92.88 77 GLY B N 1
ATOM 1682 C CA . GLY B 1 77 ? 1.759 -12.055 10.188 1 92.88 77 GLY B CA 1
ATOM 1683 C C . GLY B 1 77 ? 0.553 -11.328 9.633 1 92.88 77 GLY B C 1
ATOM 1684 O O . GLY B 1 77 ? -0.52 -11.914 9.477 1 92.88 77 GLY B O 1
ATOM 1685 N N . ILE B 1 78 ? 0.694 -10.109 9.367 1 93.31 78 ILE B N 1
ATOM 1686 C CA . ILE B 1 78 ? -0.417 -9.305 8.867 1 93.31 78 ILE B CA 1
ATOM 1687 C C . ILE B 1 78 ? -0.351 -9.219 7.348 1 93.31 78 ILE B C 1
ATOM 1689 O O . ILE B 1 78 ? 0.646 -8.758 6.789 1 93.31 78 ILE B O 1
ATOM 1693 N N . PRO B 1 79 ? -1.381 -9.648 6.652 1 96.62 79 PRO B N 1
ATOM 1694 C CA . PRO B 1 79 ? -1.401 -9.508 5.191 1 96.62 79 PRO B CA 1
ATOM 1695 C C . PRO B 1 79 ? -1.812 -8.109 4.742 1 96.62 79 PRO B C 1
ATOM 1697 O O . PRO B 1 79 ? -2.912 -7.652 5.062 1 96.62 79 PRO B O 1
ATOM 1700 N N . LEU B 1 80 ? -0.992 -7.438 4.098 1 95.06 80 LEU B N 1
ATOM 1701 C CA . LEU B 1 80 ? -1.261 -6.121 3.533 1 95.06 80 LEU B CA 1
ATOM 1702 C C . LEU B 1 80 ? -1.462 -6.203 2.023 1 95.06 80 LEU B C 1
ATOM 1704 O O . LEU B 1 80 ? -0.641 -6.789 1.315 1 95.06 80 LEU B O 1
ATOM 1708 N N . PRO B 1 81 ? -2.559 -5.676 1.535 1 94.75 81 PRO B N 1
ATOM 1709 C CA . PRO B 1 81 ? -2.777 -5.758 0.089 1 94.75 81 PRO B CA 1
ATOM 1710 C C . PRO B 1 81 ? -1.796 -4.898 -0.706 1 94.75 81 PRO B C 1
ATOM 1712 O O . PRO B 1 81 ? -1.404 -3.822 -0.25 1 94.75 81 PRO B O 1
ATOM 1715 N N . PHE B 1 82 ? -1.402 -5.383 -1.803 1 93.38 82 PHE B N 1
ATOM 1716 C CA . PHE B 1 82 ? -0.607 -4.664 -2.791 1 93.38 82 PHE B CA 1
ATOM 1717 C C . PHE B 1 82 ? -1.394 -4.473 -4.082 1 93.38 82 PHE B C 1
ATOM 1719 O O . PHE B 1 82 ? -1.8 -5.445 -4.719 1 93.38 82 PHE B O 1
ATOM 1726 N N . LEU B 1 83 ? -1.56 -3.287 -4.422 1 89.75 83 LEU B N 1
ATOM 1727 C CA . LEU B 1 83 ? -2.336 -3.004 -5.621 1 89.75 83 LEU B CA 1
ATOM 1728 C C . LEU B 1 83 ? -1.467 -3.115 -6.871 1 89.75 83 LEU B C 1
ATOM 1730 O O . LEU B 1 83 ? -0.48 -2.389 -7.012 1 89.75 83 LEU B O 1
ATOM 1734 N N . LEU B 1 84 ? -1.859 -4 -7.688 1 93.75 84 LEU B N 1
ATOM 1735 C CA . LEU B 1 84 ? -1.147 -4.191 -8.945 1 93.75 84 LEU B CA 1
ATOM 1736 C C . LEU B 1 84 ? -1.613 -3.184 -9.992 1 93.75 84 LEU B C 1
ATOM 1738 O O . LEU B 1 84 ? -2.805 -2.875 -10.078 1 93.75 84 LEU B O 1
ATOM 1742 N N . PRO B 1 85 ? -0.657 -2.785 -10.844 1 90.19 85 PRO B N 1
ATOM 1743 C CA . PRO B 1 85 ? -1.095 -1.929 -11.953 1 90.19 85 PRO B CA 1
ATOM 1744 C C . PRO B 1 85 ? -2.072 -2.631 -12.891 1 90.19 85 PRO B C 1
ATOM 1746 O O . PRO B 1 85 ? -2.988 -1.997 -13.422 1 90.19 85 PRO B O 1
ATOM 1749 N N . ASN B 1 86 ? -1.843 -3.861 -13.07 1 93.94 86 ASN B N 1
ATOM 1750 C CA . ASN B 1 86 ? -2.717 -4.73 -13.852 1 93.94 86 ASN B CA 1
ATOM 1751 C C . ASN B 1 86 ? -3.064 -6.008 -13.086 1 93.94 86 ASN B C 1
ATOM 1753 O O . ASN B 1 86 ? -2.225 -6.898 -12.945 1 93.94 86 ASN B O 1
ATOM 1757 N N . ASP B 1 87 ? -4.309 -6.105 -12.672 1 96.88 87 ASP B N 1
ATOM 1758 C CA . ASP B 1 87 ? -4.684 -7.309 -11.938 1 96.88 87 ASP B CA 1
ATOM 1759 C C . ASP B 1 87 ? -5.465 -8.273 -12.82 1 96.88 87 ASP B C 1
ATOM 1761 O O . ASP B 1 87 ? -5.926 -9.32 -12.352 1 96.88 87 ASP B O 1
ATOM 1765 N N . ASN B 1 88 ? -5.707 -7.812 -14.125 1 98.44 88 ASN B N 1
ATOM 1766 C CA . ASN B 1 88 ? -6.355 -8.703 -15.078 1 98.44 88 ASN B CA 1
ATOM 1767 C C . ASN B 1 88 ? -5.414 -9.812 -15.539 1 98.44 88 ASN B C 1
ATOM 1769 O O . ASN B 1 88 ? -4.48 -9.562 -16.297 1 98.44 88 ASN B O 1
ATOM 1773 N N . GLY B 1 89 ? -5.676 -10.984 -15.133 1 98.62 89 GLY B N 1
ATOM 1774 C CA . GLY B 1 89 ? -4.797 -12.117 -15.383 1 98.62 89 GLY B CA 1
ATOM 1775 C C . GLY B 1 89 ? -4.832 -12.602 -16.812 1 98.62 89 GLY B C 1
ATOM 1776 O O . GLY B 1 89 ? -4.055 -13.477 -17.203 1 98.62 89 GLY B O 1
ATOM 1777 N N . CYS B 1 90 ? -5.664 -12.031 -17.656 1 98.69 90 CYS B N 1
ATOM 1778 C CA . CYS B 1 90 ? -5.828 -12.469 -19.031 1 98.69 90 CYS B CA 1
ATOM 1779 C C . CYS B 1 90 ? -5.191 -11.484 -20 1 98.69 90 CYS B C 1
ATOM 1781 O O . CYS B 1 90 ? -5.176 -11.711 -21.219 1 98.69 90 CYS B O 1
ATOM 1783 N N . ILE B 1 91 ? -4.77 -10.344 -19.453 1 97.69 91 ILE B N 1
ATOM 1784 C CA . ILE B 1 91 ? -4.207 -9.297 -20.297 1 97.69 91 ILE B CA 1
ATOM 1785 C C . ILE B 1 91 ? -2.754 -9.039 -19.906 1 97.69 91 ILE B C 1
ATOM 1787 O O . ILE B 1 91 ? -2.453 -8.789 -18.75 1 97.69 91 ILE B O 1
ATOM 1791 N N . SER B 1 92 ? -1.837 -9.094 -20.828 1 97.12 92 SER B N 1
ATOM 1792 C CA . SER B 1 92 ? -0.417 -8.812 -20.641 1 97.12 92 SER B CA 1
ATOM 1793 C C . SER B 1 92 ? 0.184 -9.688 -19.562 1 97.12 92 SER B C 1
ATOM 1795 O O . SER B 1 92 ? 0.987 -9.219 -18.75 1 97.12 92 SER B O 1
ATOM 1797 N N . SER B 1 93 ? -0.236 -10.875 -19.5 1 97.94 93 SER B N 1
ATOM 1798 C CA . SER B 1 93 ? 0.184 -11.812 -18.453 1 97.94 93 SER B CA 1
ATOM 1799 C C . SER B 1 93 ? 0.754 -13.094 -19.062 1 97.94 93 SER B C 1
ATOM 1801 O O . SER B 1 93 ? 1.17 -14 -18.344 1 97.94 93 SER B O 1
ATOM 1803 N N . GLY B 1 94 ? 0.714 -13.242 -20.391 1 97.62 94 GLY B N 1
ATOM 1804 C CA . GLY B 1 94 ? 1.07 -14.469 -21.078 1 97.62 94 GLY B CA 1
ATOM 1805 C C . GLY B 1 94 ? -0.105 -15.406 -21.266 1 97.62 94 GLY B C 1
ATOM 1806 O O . GLY B 1 94 ? 0.029 -16.453 -21.906 1 97.62 94 GLY B O 1
ATOM 1807 N N . ILE B 1 95 ? -1.249 -15.023 -20.719 1 98.56 95 ILE B N 1
ATOM 1808 C CA . ILE B 1 95 ? -2.434 -15.867 -20.812 1 98.56 95 ILE B CA 1
ATOM 1809 C C . ILE B 1 95 ? -3.539 -15.117 -21.562 1 98.56 95 ILE B C 1
ATOM 1811 O O . ILE B 1 95 ? -3.781 -13.938 -21.281 1 98.56 95 ILE B O 1
ATOM 1815 N N . LYS B 1 96 ? -4.176 -15.781 -22.516 1 97.94 96 LYS B N 1
ATOM 1816 C CA . LYS B 1 96 ? -5.391 -15.297 -23.156 1 97.94 96 LYS B CA 1
ATOM 1817 C C . LYS B 1 96 ? -6.602 -16.141 -22.766 1 97.94 96 LYS B C 1
ATOM 1819 O O . LYS B 1 96 ? -6.566 -17.375 -22.859 1 97.94 96 LYS B O 1
ATOM 1824 N N . CYS B 1 97 ? -7.562 -15.5 -22.359 1 98.12 97 CYS B N 1
ATOM 1825 C CA . CYS B 1 97 ? -8.766 -16.219 -21.969 1 98.12 97 CYS B CA 1
ATOM 1826 C C . CYS B 1 97 ? -9.664 -16.484 -23.156 1 98.12 97 CYS B C 1
ATOM 1828 O O . CYS B 1 97 ? -9.648 -15.734 -24.141 1 98.12 97 CYS B O 1
ATOM 1830 N N . PRO B 1 98 ? -10.438 -17.422 -22.984 1 98.5 98 PRO B N 1
ATOM 1831 C CA . PRO B 1 98 ? -10.703 -18.234 -21.797 1 98.5 98 PRO B CA 1
ATOM 1832 C C . PRO B 1 98 ? -9.594 -19.25 -21.516 1 98.5 98 PRO B C 1
ATOM 1834 O O . PRO B 1 98 ? -8.836 -19.625 -22.422 1 98.5 98 PRO B O 1
ATOM 1837 N N . VAL B 1 99 ? -9.414 -19.625 -20.281 1 98.5 99 VAL B N 1
ATOM 1838 C CA . VAL B 1 99 ? -8.609 -20.75 -19.828 1 98.5 99 VAL B CA 1
ATOM 1839 C C . VAL B 1 99 ? -9.43 -22.031 -19.891 1 98.5 99 VAL B C 1
ATOM 1841 O O . VAL B 1 99 ? -10.617 -22.031 -19.562 1 98.5 99 VAL B O 1
ATOM 1844 N N . VAL B 1 100 ? -8.734 -23.109 -20.25 1 98.38 100 VAL B N 1
ATOM 1845 C CA . VAL B 1 100 ? -9.438 -24.359 -20.484 1 98.38 100 VAL B CA 1
ATOM 1846 C C . VAL B 1 100 ? -8.945 -25.422 -19.5 1 98.38 100 VAL B C 1
ATOM 1848 O O . VAL B 1 100 ? -7.742 -25.516 -19.234 1 98.38 100 VAL B O 1
ATOM 1851 N N . ASN B 1 101 ? -9.859 -26.234 -19.016 1 98.06 101 ASN B N 1
ATOM 1852 C CA . ASN B 1 101 ? -9.586 -27.328 -18.094 1 98.06 101 ASN B CA 1
ATOM 1853 C C . ASN B 1 101 ? -8.516 -28.266 -18.625 1 98.06 101 ASN B C 1
ATOM 1855 O O . ASN B 1 101 ? -8.508 -28.578 -19.828 1 98.06 101 ASN B O 1
ATOM 1859 N N . GLU B 1 102 ? -7.523 -28.656 -17.766 1 97.69 102 GLU B N 1
ATOM 1860 C CA . GLU B 1 102 ? -6.484 -29.656 -18 1 97.69 102 GLU B CA 1
ATOM 1861 C C . GLU B 1 102 ? -5.398 -29.125 -18.922 1 97.69 102 GLU B C 1
ATOM 1863 O O . GLU B 1 102 ? -4.5 -29.859 -19.328 1 97.69 102 GLU B O 1
ATOM 1868 N N . GLU B 1 103 ? -5.473 -27.844 -19.312 1 98.25 103 GLU B N 1
ATOM 1869 C CA . GLU B 1 103 ? -4.391 -27.219 -20.062 1 98.25 103 GLU B CA 1
ATOM 1870 C C . GLU B 1 103 ? -3.387 -26.547 -19.141 1 98.25 103 GLU B C 1
ATOM 1872 O O . GLU B 1 103 ? -3.738 -26.125 -18.031 1 98.25 103 GLU B O 1
ATOM 1877 N N . THR B 1 104 ? -2.193 -26.484 -19.625 1 98.38 104 THR B N 1
ATOM 1878 C CA . THR B 1 104 ? -1.119 -25.828 -18.891 1 98.38 104 THR B CA 1
ATOM 1879 C C . THR B 1 104 ? -0.874 -24.422 -19.406 1 98.38 104 THR B C 1
ATOM 1881 O O . THR B 1 104 ? -0.863 -24.203 -20.625 1 98.38 104 THR B O 1
ATOM 1884 N N . TYR B 1 105 ? -0.669 -23.5 -18.531 1 98.62 105 TYR B N 1
ATOM 1885 C CA . TYR B 1 105 ? -0.479 -22.094 -18.875 1 98.62 105 TYR B CA 1
ATOM 1886 C C . TYR B 1 105 ? 0.77 -21.531 -18.203 1 98.62 105 TYR B C 1
ATOM 1888 O O . TYR B 1 105 ? 1.229 -22.062 -17.188 1 98.62 105 TYR B O 1
ATOM 1896 N N . HIS B 1 106 ? 1.338 -20.5 -18.828 1 98.5 106 HIS B N 1
ATOM 1897 C CA . HIS B 1 106 ? 2.445 -19.734 -18.266 1 98.5 106 HIS B CA 1
ATOM 1898 C C . HIS B 1 106 ? 2.02 -18.297 -17.953 1 98.5 106 HIS B C 1
ATOM 1900 O O . HIS B 1 106 ? 1.699 -17.531 -18.859 1 98.5 106 HIS B O 1
ATOM 1906 N N . TYR B 1 107 ? 2.02 -18.031 -16.75 1 98.5 107 TYR B N 1
ATOM 1907 C CA . TYR B 1 107 ? 1.665 -16.703 -16.266 1 98.5 107 TYR B CA 1
ATOM 1908 C C . TYR B 1 107 ? 2.912 -15.875 -16 1 98.5 107 TYR B C 1
ATOM 1910 O O . TYR B 1 107 ? 3.871 -16.359 -15.391 1 98.5 107 TYR B O 1
ATOM 1918 N N . GLU B 1 108 ? 2.84 -14.648 -16.453 1 98.06 108 GLU B N 1
ATOM 1919 C CA . GLU B 1 108 ? 3.943 -13.719 -16.234 1 98.06 108 GLU B CA 1
ATOM 1920 C C . GLU B 1 108 ? 3.439 -12.367 -15.75 1 98.06 108 GLU B C 1
ATOM 1922 O O . GLU B 1 108 ? 2.426 -11.859 -16.234 1 98.06 108 GLU B O 1
ATOM 1927 N N . SER B 1 109 ? 4.145 -11.766 -14.805 1 97.12 109 SER B N 1
ATOM 1928 C CA . SER B 1 109 ? 3.793 -10.438 -14.312 1 97.12 109 SER B CA 1
ATOM 1929 C C . SER B 1 109 ? 5.016 -9.719 -13.75 1 97.12 109 SER B C 1
ATOM 1931 O O . SER B 1 109 ? 5.84 -10.328 -13.07 1 97.12 109 SER B O 1
ATOM 1933 N N . ASP B 1 110 ? 5.051 -8.43 -14.008 1 95.44 110 ASP B N 1
ATOM 1934 C CA . ASP B 1 110 ? 6.145 -7.617 -13.484 1 95.44 110 ASP B CA 1
ATOM 1935 C C . ASP B 1 110 ? 5.738 -6.91 -12.195 1 95.44 110 ASP B C 1
ATOM 1937 O O . ASP B 1 110 ? 4.578 -6.523 -12.031 1 95.44 110 ASP B O 1
ATOM 1941 N N . LEU B 1 111 ? 6.727 -6.727 -11.398 1 95.25 111 LEU B N 1
ATOM 1942 C CA . LEU B 1 111 ? 6.555 -5.945 -10.18 1 95.25 111 LEU B CA 1
ATOM 1943 C C . LEU B 1 111 ? 7.703 -4.957 -10 1 95.25 111 LEU B C 1
ATOM 1945 O O . LEU B 1 111 ? 8.875 -5.348 -10.023 1 95.25 111 LEU B O 1
ATOM 1949 N N . GLU B 1 112 ? 7.367 -3.775 -9.891 1 94.94 112 GLU B N 1
ATOM 1950 C CA . GLU B 1 112 ? 8.375 -2.76 -9.609 1 94.94 112 GLU B CA 1
ATOM 1951 C C . GLU B 1 112 ? 8.609 -2.625 -8.102 1 94.94 112 GLU B C 1
ATOM 1953 O O . GLU B 1 112 ? 7.664 -2.422 -7.34 1 94.94 112 GLU B O 1
ATOM 1958 N N . ILE B 1 113 ? 9.891 -2.734 -7.734 1 96.25 113 ILE B N 1
ATOM 1959 C CA . ILE B 1 113 ? 10.258 -2.539 -6.34 1 96.25 113 ILE B CA 1
ATOM 1960 C C . ILE B 1 113 ? 10.664 -1.084 -6.109 1 96.25 113 ILE B C 1
ATOM 1962 O O . ILE B 1 113 ? 11.82 -0.713 -6.332 1 96.25 113 ILE B O 1
ATOM 1966 N N . LEU B 1 114 ? 9.703 -0.367 -5.629 1 94.56 114 LEU B N 1
ATOM 1967 C CA . LEU B 1 114 ? 9.945 1.064 -5.492 1 94.56 114 LEU B CA 1
ATOM 1968 C C . LEU B 1 114 ? 11 1.336 -4.426 1 94.56 114 LEU B C 1
ATOM 1970 O O . LEU B 1 114 ? 11.078 0.619 -3.426 1 94.56 114 LEU B O 1
ATOM 1974 N N . GLN B 1 115 ? 11.695 2.424 -4.582 1 95.25 115 GLN B N 1
ATOM 1975 C CA . GLN B 1 115 ? 12.75 2.82 -3.65 1 95.25 115 GLN B CA 1
ATOM 1976 C C . GLN B 1 115 ? 12.164 3.236 -2.303 1 95.25 115 GLN B C 1
ATOM 1978 O O . GLN B 1 115 ? 12.828 3.113 -1.27 1 95.25 115 GLN B O 1
ATOM 1983 N N . ILE B 1 116 ? 10.914 3.611 -2.305 1 92.94 116 ILE B N 1
ATOM 1984 C CA . ILE B 1 116 ? 10.289 4.148 -1.1 1 92.94 116 ILE B CA 1
ATOM 1985 C C . ILE B 1 116 ? 9.891 3.004 -0.171 1 92.94 116 ILE B C 1
ATOM 1987 O O . ILE B 1 116 ? 9.555 3.23 0.994 1 92.94 116 ILE B O 1
ATOM 1991 N N . TYR B 1 117 ? 9.812 1.775 -0.638 1 95.25 117 TYR B N 1
ATOM 1992 C CA . TYR B 1 117 ? 9.453 0.638 0.201 1 95.25 117 TYR B CA 1
ATOM 1993 C C . TYR B 1 117 ? 10.508 0.398 1.277 1 95.25 117 TYR B C 1
ATOM 1995 O O . TYR B 1 117 ? 11.703 0.491 1.013 1 95.25 117 TYR B O 1
ATOM 2003 N N . PRO B 1 118 ? 10.125 0.11 2.434 1 95.06 118 PRO B N 1
ATOM 2004 C CA . PRO B 1 118 ? 11.102 -0.162 3.492 1 95.06 118 PRO B CA 1
ATOM 2005 C C . PRO B 1 118 ? 11.844 -1.48 3.289 1 95.06 118 PRO B C 1
ATOM 2007 O O . PRO B 1 118 ? 11.289 -2.42 2.709 1 95.06 118 PRO B O 1
ATOM 2010 N N . LYS B 1 119 ? 13.117 -1.471 3.799 1 96.25 119 LYS B N 1
ATOM 2011 C CA . LYS B 1 119 ? 13.844 -2.738 3.84 1 96.25 119 LYS B CA 1
ATOM 2012 C C . LYS B 1 119 ? 13.281 -3.658 4.918 1 96.25 119 LYS B C 1
ATOM 2014 O O . LYS B 1 119 ? 13.375 -3.359 6.109 1 96.25 119 LYS B O 1
ATOM 2019 N N . ILE B 1 120 ? 12.695 -4.746 4.496 1 96.5 120 ILE B N 1
ATOM 2020 C CA . ILE B 1 120 ? 11.977 -5.594 5.441 1 96.5 120 ILE B CA 1
ATOM 2021 C C . ILE B 1 120 ? 11.852 -7.004 4.875 1 96.5 120 ILE B C 1
ATOM 2023 O O . ILE B 1 120 ? 11.883 -7.195 3.654 1 96.5 120 ILE B O 1
ATOM 2027 N N . ARG B 1 121 ? 11.766 -7.961 5.805 1 95.19 121 ARG B N 1
ATOM 2028 C CA . ARG B 1 121 ? 11.375 -9.305 5.387 1 95.19 121 ARG B CA 1
ATOM 2029 C C . ARG B 1 121 ? 9.867 -9.391 5.156 1 95.19 121 ARG B C 1
ATOM 2031 O O . ARG B 1 121 ? 9.086 -8.828 5.922 1 95.19 121 ARG B O 1
ATOM 2038 N N . VAL B 1 122 ? 9.5 -10.094 4.109 1 96.88 122 VAL B N 1
ATOM 2039 C CA . VAL B 1 122 ? 8.094 -10.188 3.729 1 96.88 122 VAL B CA 1
ATOM 2040 C C . VAL B 1 122 ? 7.828 -11.539 3.07 1 96.88 122 VAL B C 1
ATOM 2042 O O . VAL B 1 122 ? 8.703 -12.102 2.402 1 96.88 122 VAL B O 1
ATOM 2045 N N . ILE B 1 123 ? 6.723 -12.133 3.314 1 97.69 123 ILE B N 1
ATOM 2046 C CA . ILE B 1 123 ? 6.238 -13.234 2.49 1 97.69 123 ILE B CA 1
ATOM 2047 C C . ILE B 1 123 ? 5.285 -12.703 1.423 1 97.69 123 ILE B C 1
ATOM 2049 O O . ILE B 1 123 ? 4.254 -12.102 1.745 1 97.69 123 ILE B O 1
ATOM 2053 N N . VAL B 1 124 ? 5.605 -12.859 0.196 1 97.81 124 VAL B N 1
ATOM 2054 C CA . VAL B 1 124 ? 4.715 -12.453 -0.887 1 97.81 124 VAL B CA 1
ATOM 2055 C C . VAL B 1 124 ? 3.699 -13.555 -1.162 1 97.81 124 VAL B C 1
ATOM 2057 O O . VAL B 1 124 ? 4.074 -14.688 -1.47 1 97.81 124 VAL B O 1
ATOM 2060 N N . LYS B 1 125 ? 2.48 -13.266 -0.988 1 98.5 125 LYS B N 1
ATOM 2061 C CA . LYS B 1 125 ? 1.395 -14.156 -1.375 1 98.5 125 LYS B CA 1
ATOM 2062 C C . LYS B 1 125 ? 0.77 -13.727 -2.697 1 98.5 125 LYS B C 1
ATOM 2064 O O . LYS B 1 125 ? 0.233 -12.625 -2.805 1 98.5 125 LYS B O 1
ATOM 2069 N N . TRP B 1 126 ? 0.802 -14.586 -3.664 1 98.5 126 TRP B N 1
ATOM 2070 C CA . TRP B 1 126 ? 0.264 -14.289 -4.988 1 98.5 126 TRP B CA 1
ATOM 2071 C C . TRP B 1 126 ? -0.816 -15.297 -5.371 1 98.5 126 TRP B C 1
ATOM 2073 O O . TRP B 1 126 ? -0.57 -16.5 -5.391 1 98.5 126 TRP B O 1
ATOM 2083 N N . GLU B 1 127 ? -1.896 -14.773 -5.66 1 98.69 127 GLU B N 1
ATOM 2084 C CA . GLU B 1 127 ? -3.018 -15.602 -6.094 1 98.69 127 GLU B CA 1
ATOM 2085 C C . GLU B 1 127 ? -3.484 -15.211 -7.492 1 98.69 127 GLU B C 1
ATOM 2087 O O . GLU B 1 127 ? -3.52 -14.023 -7.828 1 98.69 127 GLU B O 1
ATOM 2092 N N . LEU B 1 128 ? -3.783 -16.172 -8.289 1 98.75 128 LEU B N 1
ATOM 2093 C CA . LEU B 1 128 ? -4.555 -16 -9.516 1 98.75 128 LEU B CA 1
ATOM 2094 C C . LEU B 1 128 ? -5.918 -16.672 -9.398 1 98.75 128 LEU B C 1
ATOM 2096 O O . LEU B 1 128 ? -6.004 -17.906 -9.305 1 98.75 128 LEU B O 1
ATOM 2100 N N . LYS B 1 129 ? -6.938 -15.859 -9.445 1 98.62 129 LYS B N 1
ATOM 2101 C CA . LYS B 1 129 ? -8.273 -16.359 -9.148 1 98.62 129 LYS B CA 1
ATOM 2102 C C . LYS B 1 129 ? -9.133 -16.422 -10.406 1 98.62 129 LYS B C 1
ATOM 2104 O O . LYS B 1 129 ? -9.016 -15.57 -11.289 1 98.62 129 LYS B O 1
ATOM 2109 N N . ASP B 1 130 ? -9.984 -17.406 -10.398 1 98 130 ASP B N 1
ATOM 2110 C CA . ASP B 1 130 ? -10.938 -17.484 -11.5 1 98 130 ASP B CA 1
ATOM 2111 C C . ASP B 1 130 ? -12.195 -16.672 -11.203 1 98 130 ASP B C 1
ATOM 2113 O O . ASP B 1 130 ? -12.219 -15.891 -10.258 1 98 130 ASP B O 1
ATOM 2117 N N . GLU B 1 131 ? -13.188 -16.781 -12.031 1 97.62 131 GLU B N 1
ATOM 2118 C CA . GLU B 1 131 ? -14.383 -15.938 -11.93 1 97.62 131 GLU B CA 1
ATOM 2119 C C . GLU B 1 131 ? -15.211 -16.297 -10.703 1 97.62 131 GLU B C 1
ATOM 2121 O O . GLU B 1 131 ? -16.078 -15.523 -10.281 1 97.62 131 GLU B O 1
ATOM 2126 N N . THR B 1 132 ? -14.938 -17.5 -10.07 1 96.56 132 THR B N 1
ATOM 2127 C CA . THR B 1 132 ? -15.672 -17.922 -8.883 1 96.56 132 THR B CA 1
ATOM 2128 C C . THR B 1 132 ? -14.922 -17.531 -7.613 1 96.56 132 THR B C 1
ATOM 2130 O O . THR B 1 132 ? -15.367 -17.844 -6.504 1 96.56 132 THR B O 1
ATOM 2133 N N . GLY B 1 133 ? -13.727 -16.938 -7.816 1 96.94 133 GLY B N 1
ATOM 2134 C CA . GLY B 1 133 ? -12.938 -16.516 -6.668 1 96.94 133 GLY B CA 1
ATOM 2135 C C . GLY B 1 133 ? -12.016 -17.594 -6.145 1 96.94 133 GLY B C 1
ATOM 2136 O O . GLY B 1 133 ? -11.367 -17.406 -5.113 1 96.94 133 GLY B O 1
ATOM 2137 N N . LYS B 1 134 ? -12.055 -18.672 -6.879 1 97.81 134 LYS B N 1
ATOM 2138 C CA . LYS B 1 134 ? -11.18 -19.766 -6.469 1 97.81 134 LYS B CA 1
ATOM 2139 C C . LYS B 1 134 ? -9.805 -19.656 -7.129 1 97.81 134 LYS B C 1
ATOM 2141 O O . LYS B 1 134 ? -9.688 -19.156 -8.25 1 97.81 134 LYS B O 1
ATOM 2146 N N . ASP B 1 135 ? -8.758 -20.172 -6.5 1 98.5 135 ASP B N 1
ATOM 2147 C CA . ASP B 1 135 ? -7.379 -19.984 -6.941 1 98.5 135 ASP B CA 1
ATOM 2148 C C . ASP B 1 135 ? -7.02 -20.984 -8.039 1 98.5 135 ASP B C 1
ATOM 2150 O O . ASP B 1 135 ? -7.172 -22.188 -7.863 1 98.5 135 ASP B O 1
ATOM 2154 N N . MET B 1 136 ? -6.586 -20.391 -9.164 1 98.31 136 MET B N 1
ATOM 2155 C CA . MET B 1 136 ? -5.836 -21.188 -10.133 1 98.31 136 MET B CA 1
ATOM 2156 C C . MET B 1 136 ? -4.453 -21.547 -9.594 1 98.31 136 MET B C 1
ATOM 2158 O O . MET B 1 136 ? -3.963 -22.656 -9.812 1 98.31 136 MET B O 1
ATOM 2162 N N . PHE B 1 137 ? -3.822 -20.625 -8.922 1 98.69 137 PHE B N 1
ATOM 2163 C CA . PHE B 1 137 ? -2.664 -20.906 -8.078 1 98.69 137 PHE B CA 1
ATOM 2164 C C . PHE B 1 137 ? -2.6 -19.922 -6.91 1 98.69 137 PHE B C 1
ATOM 2166 O O . PHE B 1 137 ? -3.164 -18.828 -6.977 1 98.69 137 PHE B O 1
ATOM 2173 N N . CYS B 1 138 ? -2.023 -20.359 -5.895 1 98.69 138 CYS B N 1
ATOM 2174 C CA . CYS B 1 138 ? -1.667 -19.594 -4.703 1 98.69 138 CYS B CA 1
ATOM 2175 C C . CYS B 1 138 ? -0.26 -19.938 -4.23 1 98.69 138 CYS B C 1
ATOM 2177 O O . CYS B 1 138 ? 0.021 -21.094 -3.906 1 98.69 138 CYS B O 1
ATOM 2179 N N . ILE B 1 139 ? 0.589 -18.938 -4.266 1 98.25 139 ILE B N 1
ATOM 2180 C CA . ILE B 1 139 ? 1.966 -19.25 -3.889 1 98.25 139 ILE B CA 1
ATOM 2181 C C . ILE B 1 139 ? 2.439 -18.25 -2.834 1 98.25 139 ILE B C 1
ATOM 2183 O O . ILE B 1 139 ? 2.025 -17.078 -2.84 1 98.25 139 ILE B O 1
ATOM 2187 N N . LEU B 1 140 ? 3.211 -18.75 -1.92 1 98.06 140 LEU B N 1
ATOM 2188 C CA . LEU B 1 140 ? 3.926 -17.953 -0.926 1 98.06 140 LEU B CA 1
ATOM 2189 C C . LEU B 1 140 ? 5.426 -17.953 -1.208 1 98.06 140 LEU B C 1
ATOM 2191 O O . LEU B 1 140 ? 6.043 -19.016 -1.32 1 98.06 140 LEU B O 1
ATOM 2195 N N . ILE B 1 141 ? 5.973 -16.797 -1.32 1 96.75 141 ILE B N 1
ATOM 2196 C CA . ILE B 1 141 ? 7.395 -16.656 -1.616 1 96.75 141 ILE B CA 1
ATOM 2197 C C . ILE B 1 141 ? 8.078 -15.867 -0.497 1 96.75 141 ILE B C 1
ATOM 2199 O O . ILE B 1 141 ? 7.848 -14.664 -0.345 1 96.75 141 ILE B O 1
ATOM 2203 N N . PRO B 1 142 ? 8.859 -16.531 0.283 1 97 142 PRO B N 1
ATOM 2204 C CA . PRO B 1 142 ? 9.648 -15.742 1.237 1 97 142 PRO B CA 1
ATOM 2205 C C . PRO B 1 142 ? 10.602 -14.766 0.553 1 97 142 PRO B C 1
ATOM 2207 O O . PRO B 1 142 ? 11.359 -15.156 -0.34 1 97 142 PRO B O 1
ATOM 2210 N N . ALA B 1 143 ? 10.547 -13.539 0.971 1 96.81 143 ALA B N 1
ATOM 2211 C CA . ALA B 1 143 ? 11.352 -12.516 0.313 1 96.81 143 ALA B CA 1
ATOM 2212 C C . ALA B 1 143 ? 11.82 -11.461 1.312 1 96.81 143 ALA B C 1
ATOM 2214 O O . ALA B 1 143 ? 11.43 -11.484 2.48 1 96.81 143 ALA B O 1
ATOM 2215 N N . ALA B 1 144 ? 12.766 -10.688 0.874 1 96.38 144 ALA B N 1
ATOM 2216 C CA . ALA B 1 144 ? 13.234 -9.508 1.601 1 96.38 144 ALA B CA 1
ATOM 2217 C C . ALA B 1 144 ? 13.5 -8.344 0.649 1 96.38 144 ALA B C 1
ATOM 2219 O O . ALA B 1 144 ? 14.102 -8.523 -0.412 1 96.38 144 ALA B O 1
ATOM 2220 N N . ILE B 1 145 ? 12.953 -7.246 1.058 1 95.81 145 ILE B N 1
ATOM 2221 C CA . ILE B 1 145 ? 13.266 -6.043 0.291 1 95.81 145 ILE B CA 1
ATOM 2222 C C . ILE B 1 145 ? 14.57 -5.438 0.791 1 95.81 145 ILE B C 1
ATOM 2224 O O . ILE B 1 145 ? 14.766 -5.262 1.996 1 95.81 145 ILE B O 1
ATOM 2228 N N . GLN B 1 146 ? 15.477 -5.152 -0.141 1 95 146 GLN B N 1
ATOM 2229 C CA . GLN B 1 146 ? 16.781 -4.629 0.248 1 95 146 GLN B CA 1
ATOM 2230 C C . GLN B 1 146 ? 17.219 -3.496 -0.676 1 95 146 GLN B C 1
ATOM 2232 O O . GLN B 1 146 ? 16.812 -3.445 -1.839 1 95 146 GLN B O 1
#

InterPro domains:
  IPR003172 MD-2-related lipid-recognition domain [PF02221] (20-145)
  IPR003172 MD-2-related lipid-recognition domain [SM00737] (20-143)
  IPR014756 Immunoglobulin E-set [SSF81296] (18-146)
  IPR033916 Npc2 like, ML domain [cd00916] (20-143)
  IPR039670 Sterol transport protein NPC2-like [PTHR11306] (9-145)